Protein AF-A0A1Y0IF79-F1 (afdb_monomer_lite)

Structure (mmCIF, N/CA/C/O backbone):
data_AF-A0A1Y0IF79-F1
#
_entry.id   AF-A0A1Y0IF79-F1
#
loop_
_atom_site.group_PDB
_atom_site.id
_atom_site.type_symbol
_atom_site.label_atom_id
_atom_site.label_alt_id
_atom_site.label_comp_id
_atom_site.label_asym_id
_atom_site.label_entity_id
_atom_site.label_seq_id
_atom_site.pdbx_PDB_ins_code
_atom_site.Cartn_x
_atom_site.Cartn_y
_atom_site.Cartn_z
_atom_site.occupancy
_atom_site.B_iso_or_equiv
_atom_site.auth_seq_id
_atom_site.auth_comp_id
_atom_site.auth_asym_id
_atom_site.auth_atom_id
_atom_site.pdbx_PDB_model_num
ATOM 1 N N . MET A 1 1 ? 5.349 18.483 2.480 1.00 77.25 1 MET A N 1
ATOM 2 C CA . MET A 1 1 ? 5.487 17.020 2.467 1.00 77.25 1 MET A CA 1
ATOM 3 C C . MET A 1 1 ? 5.132 16.545 3.854 1.00 77.25 1 MET A C 1
ATOM 5 O O . MET A 1 1 ? 5.627 17.143 4.810 1.00 77.25 1 MET A O 1
ATOM 9 N N . ALA A 1 2 ? 4.227 15.577 3.939 1.00 91.19 2 ALA A N 1
ATOM 10 C CA . ALA A 1 2 ? 3.805 15.018 5.210 1.00 91.19 2 ALA A CA 1
ATOM 11 C C . ALA A 1 2 ? 4.961 14.289 5.913 1.00 91.19 2 ALA A C 1
ATOM 13 O O . ALA A 1 2 ? 5.932 13.870 5.282 1.00 91.19 2 ALA A O 1
ATOM 14 N N . THR A 1 3 ? 4.870 14.157 7.230 1.00 93.81 3 THR A N 1
ATOM 15 C CA . THR A 1 3 ? 5.806 13.374 8.030 1.00 93.81 3 THR A CA 1
ATOM 16 C C . THR A 1 3 ? 5.594 11.883 7.794 1.00 93.81 3 THR A C 1
ATOM 18 O O . THR A 1 3 ? 4.468 11.436 7.570 1.00 93.81 3 THR A O 1
ATOM 21 N N . GLN A 1 4 ? 6.665 11.090 7.923 1.00 91.69 4 GLN A N 1
ATOM 22 C CA . GLN A 1 4 ? 6.563 9.632 7.801 1.00 91.69 4 GLN A CA 1
ATOM 23 C C . GLN A 1 4 ? 5.544 9.049 8.788 1.00 91.69 4 GLN A C 1
ATOM 25 O O . GLN A 1 4 ? 4.746 8.203 8.414 1.00 91.69 4 GLN A O 1
ATOM 30 N N . SER A 1 5 ? 5.490 9.568 10.019 1.00 94.12 5 SER A N 1
ATOM 31 C CA . SER A 1 5 ? 4.507 9.133 11.017 1.00 94.12 5 SER A CA 1
ATOM 32 C C . SER A 1 5 ? 3.058 9.319 10.555 1.00 94.12 5 SER A C 1
ATOM 34 O O . SER A 1 5 ? 2.205 8.487 10.859 1.00 94.12 5 SER A O 1
ATOM 36 N N . SER A 1 6 ? 2.762 10.404 9.835 1.00 96.75 6 SER A N 1
ATOM 37 C CA . SER A 1 6 ? 1.419 10.661 9.309 1.00 96.75 6 SER A CA 1
ATOM 38 C C . SER A 1 6 ? 1.116 9.850 8.051 1.00 96.75 6 SER A C 1
ATOM 40 O O . SER A 1 6 ? -0.033 9.455 7.859 1.00 96.75 6 SER A O 1
ATOM 42 N N . ILE A 1 7 ? 2.129 9.539 7.235 1.00 96.19 7 ILE A N 1
ATOM 43 C CA . ILE A 1 7 ? 2.017 8.587 6.118 1.00 96.19 7 ILE A CA 1
ATOM 44 C C . ILE A 1 7 ? 1.693 7.187 6.658 1.00 96.19 7 ILE A C 1
ATOM 46 O O . ILE A 1 7 ? 0.713 6.577 6.233 1.00 96.19 7 ILE A O 1
ATOM 50 N N . ASP A 1 8 ? 2.434 6.728 7.669 1.00 95.38 8 ASP A N 1
ATOM 51 C CA . ASP A 1 8 ? 2.216 5.434 8.322 1.00 95.38 8 ASP A CA 1
ATOM 52 C C . ASP A 1 8 ? 0.820 5.360 8.961 1.00 95.38 8 ASP A C 1
ATOM 54 O O . ASP A 1 8 ? 0.116 4.356 8.824 1.00 95.38 8 ASP A O 1
ATOM 58 N N . LEU A 1 9 ? 0.383 6.439 9.625 1.00 96.94 9 LEU A N 1
ATOM 59 C CA . LEU A 1 9 ? -0.966 6.531 10.185 1.00 96.94 9 LEU A CA 1
ATOM 60 C C . LEU A 1 9 ? -2.037 6.474 9.091 1.00 96.94 9 LEU A C 1
ATOM 62 O O . LEU A 1 9 ? -3.047 5.798 9.263 1.00 96.94 9 LEU A O 1
ATOM 66 N N . SER A 1 10 ? -1.822 7.160 7.970 1.00 97.44 10 SER A N 1
ATOM 67 C CA . SER A 1 10 ? -2.730 7.136 6.825 1.00 97.44 10 SER A CA 1
ATOM 68 C C . SER A 1 10 ? -2.899 5.720 6.283 1.00 97.44 10 SER A C 1
ATOM 70 O O . SER A 1 10 ? -4.027 5.223 6.218 1.00 97.44 10 SER A O 1
ATOM 72 N N . GLN A 1 11 ? -1.797 5.010 6.020 1.00 98.19 11 GLN A N 1
ATOM 73 C CA . GLN A 1 11 ? -1.865 3.627 5.552 1.00 98.19 11 GLN A CA 1
ATOM 74 C C . GLN A 1 11 ? -2.549 2.718 6.576 1.00 98.19 11 GLN A C 1
ATOM 76 O O . GLN A 1 11 ? -3.433 1.938 6.212 1.00 98.19 11 GLN A O 1
ATOM 81 N N . LEU A 1 12 ? -2.191 2.843 7.860 1.00 97.38 12 LEU A N 1
ATOM 82 C CA . LEU A 1 12 ? -2.836 2.089 8.930 1.00 97.38 12 LEU A CA 1
ATOM 83 C C . LEU A 1 12 ? -4.351 2.307 8.910 1.00 97.38 12 LEU A C 1
ATOM 85 O O . LEU A 1 12 ? -5.092 1.341 9.039 1.00 97.38 12 LEU A O 1
ATOM 89 N N . MET A 1 13 ? -4.825 3.538 8.722 1.00 96.00 13 MET A N 1
ATOM 90 C CA . MET A 1 13 ? -6.257 3.831 8.689 1.00 96.00 13 MET A CA 1
ATOM 91 C C . MET A 1 13 ? -6.955 3.252 7.455 1.00 96.00 13 MET A C 1
ATOM 93 O O . MET A 1 13 ? -8.060 2.726 7.588 1.00 96.00 13 MET A O 1
ATOM 97 N N . TYR A 1 14 ? -6.325 3.261 6.278 1.00 96.38 14 TYR A N 1
ATOM 98 C CA . TYR A 1 14 ? -6.865 2.569 5.101 1.00 96.38 14 TYR A CA 1
ATOM 99 C C . TYR A 1 14 ? -7.000 1.060 5.342 1.00 96.38 14 TYR A C 1
ATOM 101 O O . TYR A 1 14 ? -8.070 0.494 5.105 1.00 96.38 14 TYR A O 1
ATOM 109 N N . VAL A 1 15 ? -5.979 0.424 5.920 1.00 96.69 15 VAL A N 1
ATOM 110 C CA . VAL A 1 15 ? -6.016 -1.003 6.275 1.00 96.69 15 VAL A CA 1
ATOM 111 C C . VAL A 1 15 ? -7.059 -1.276 7.361 1.00 96.69 15 VAL A C 1
ATOM 113 O O . VAL A 1 15 ? -7.894 -2.162 7.206 1.00 96.69 15 VAL A O 1
ATOM 116 N N . ALA A 1 16 ? -7.063 -0.499 8.442 1.00 92.31 16 ALA A N 1
ATOM 117 C CA . ALA A 1 16 ? -7.897 -0.715 9.623 1.00 92.31 16 ALA A CA 1
ATOM 118 C C . ALA A 1 16 ? -9.378 -0.406 9.398 1.00 92.31 16 ALA A C 1
ATOM 120 O O . ALA A 1 16 ? -10.234 -1.027 10.023 1.00 92.31 16 ALA A O 1
ATOM 121 N N . TYR A 1 17 ? -9.681 0.557 8.525 1.00 89.12 17 TYR A N 1
ATOM 122 C CA . TYR A 1 17 ? -11.035 1.071 8.337 1.00 89.12 17 TYR A CA 1
ATOM 123 C C . TYR A 1 17 ? -11.652 0.692 6.989 1.00 89.12 17 TYR A C 1
ATOM 125 O O . TYR A 1 17 ? -12.820 0.323 6.946 1.00 89.12 17 TYR A O 1
ATOM 133 N N . TYR A 1 18 ? -10.869 0.689 5.906 1.00 91.44 18 TYR A N 1
ATOM 134 C CA . TYR A 1 18 ? -11.353 0.354 4.558 1.00 91.44 18 TYR A CA 1
ATOM 135 C C . TYR A 1 18 ? -10.917 -1.023 4.047 1.00 91.44 18 TYR A C 1
ATOM 137 O O . TYR A 1 18 ? -11.444 -1.485 3.035 1.00 91.44 18 TYR A O 1
ATOM 145 N N . GLY A 1 19 ? -9.975 -1.684 4.713 1.00 93.25 19 GLY A N 1
ATOM 146 C CA . GLY A 1 19 ? -9.587 -3.074 4.460 1.00 93.25 19 GLY A CA 1
ATOM 147 C C . GLY A 1 19 ? -8.745 -3.216 3.209 1.00 93.25 19 GLY A C 1
ATOM 148 O O . GLY A 1 19 ? -8.652 -4.300 2.647 1.00 93.25 19 GLY A O 1
ATOM 149 N N . ARG A 1 20 ? -8.178 -2.103 2.749 1.00 95.94 20 ARG A N 1
ATOM 150 C CA . ARG A 1 20 ? -7.469 -1.984 1.484 1.00 95.94 20 ARG A CA 1
ATOM 151 C C . ARG A 1 20 ? -6.276 -1.048 1.639 1.00 95.94 20 ARG A C 1
ATOM 153 O O . ARG A 1 20 ? -6.275 -0.235 2.562 1.00 95.94 20 ARG A O 1
ATOM 160 N N . PRO A 1 21 ? -5.299 -1.108 0.731 1.00 98.12 21 PRO A N 1
ATOM 161 C CA . PRO A 1 21 ? -4.295 -0.066 0.588 1.00 98.12 21 PRO A CA 1
ATOM 162 C C . PRO A 1 21 ? -4.937 1.263 0.180 1.00 98.12 21 PRO A C 1
ATOM 164 O O . PRO A 1 21 ? -5.919 1.270 -0.574 1.00 98.12 21 PRO A O 1
ATOM 167 N N . GLY A 1 22 ? -4.388 2.376 0.667 1.00 96.69 22 GLY A N 1
ATOM 168 C CA . GLY A 1 22 ? -4.725 3.697 0.137 1.00 96.69 22 GLY A CA 1
ATOM 169 C C . GLY A 1 22 ? -4.052 3.923 -1.213 1.00 96.69 22 GLY A C 1
ATOM 170 O O . GLY A 1 22 ? -3.006 3.349 -1.489 1.00 96.69 22 GLY A O 1
ATOM 171 N N . ASP A 1 23 ? -4.647 4.742 -2.071 1.00 95.81 23 ASP A N 1
ATOM 172 C CA . ASP A 1 23 ? -3.947 5.223 -3.261 1.00 95.81 23 ASP A CA 1
ATOM 173 C C . ASP A 1 23 ? -2.883 6.272 -2.868 1.00 95.81 23 ASP A C 1
ATOM 175 O O . ASP A 1 23 ? -3.034 6.931 -1.831 1.00 95.81 23 ASP A O 1
ATOM 179 N N . PRO A 1 24 ? -1.819 6.472 -3.669 1.00 94.81 24 PRO A N 1
ATOM 180 C CA . PRO A 1 24 ? -0.729 7.390 -3.319 1.00 94.81 24 PRO A CA 1
ATOM 181 C C . PRO A 1 24 ? -1.196 8.821 -3.016 1.00 94.81 24 PRO A C 1
ATOM 183 O O . PRO A 1 24 ? -0.719 9.464 -2.076 1.00 94.81 24 PRO A O 1
ATOM 186 N N . ALA A 1 25 ? -2.173 9.324 -3.777 1.00 93.38 25 ALA A N 1
ATOM 187 C CA . ALA A 1 25 ? -2.694 10.674 -3.595 1.00 93.38 25 ALA A CA 1
ATOM 188 C C . ALA A 1 25 ? -3.514 10.791 -2.299 1.00 93.38 25 ALA A C 1
ATOM 190 O O . ALA A 1 25 ? -3.357 11.756 -1.548 1.00 93.38 25 ALA A O 1
ATOM 191 N N . GLY A 1 26 ? -4.353 9.796 -2.010 1.00 95.12 26 GLY A N 1
ATOM 192 C CA . GLY A 1 26 ? -5.146 9.689 -0.793 1.00 95.12 26 GLY A CA 1
ATOM 193 C C . GLY A 1 26 ? -4.286 9.552 0.460 1.00 95.12 26 GLY A C 1
ATOM 194 O O . GLY A 1 26 ? -4.532 10.250 1.447 1.00 95.12 26 GLY A O 1
ATOM 195 N N . ILE A 1 27 ? -3.237 8.722 0.411 1.00 97.44 27 ILE A N 1
ATOM 196 C CA . ILE A 1 27 ? -2.281 8.566 1.513 1.00 97.44 27 ILE A CA 1
ATOM 197 C C . ILE A 1 27 ? -1.641 9.906 1.860 1.00 97.44 27 ILE A C 1
ATOM 199 O O . ILE A 1 27 ? -1.722 10.329 3.016 1.00 97.44 27 ILE A O 1
ATOM 203 N N . ASN A 1 28 ? -1.091 10.597 0.858 1.00 95.94 28 ASN A N 1
ATOM 204 C CA . ASN A 1 28 ? -0.466 11.905 1.032 1.00 95.94 28 ASN A CA 1
ATOM 205 C C . ASN A 1 28 ? -1.457 12.961 1.533 1.00 95.94 28 ASN A C 1
ATOM 207 O O . ASN A 1 28 ? -1.150 13.687 2.478 1.00 95.94 28 ASN A O 1
ATOM 211 N N . PHE A 1 29 ? -2.662 13.019 0.960 1.00 95.56 29 PHE A N 1
ATOM 212 C CA . PHE A 1 29 ? -3.695 13.966 1.379 1.00 95.56 29 PHE A CA 1
ATOM 213 C C . PHE A 1 29 ? -4.014 13.829 2.871 1.00 95.56 29 PHE A C 1
ATOM 215 O O . PHE A 1 29 ? -3.977 14.815 3.609 1.00 95.56 29 PHE A O 1
ATOM 222 N N . TRP A 1 30 ? -4.308 12.612 3.333 1.00 96.25 30 TRP A N 1
ATOM 223 C CA . TRP A 1 30 ? -4.660 12.373 4.732 1.00 96.25 30 TRP A CA 1
ATOM 224 C C . TRP A 1 30 ? -3.474 12.541 5.672 1.00 96.25 30 TRP A C 1
ATOM 226 O O . TRP A 1 30 ? -3.653 13.085 6.760 1.00 96.25 30 TRP A O 1
ATOM 236 N N . ALA A 1 31 ? -2.268 12.168 5.244 1.00 97.38 31 ALA A N 1
ATOM 237 C CA . ALA A 1 31 ? -1.059 12.416 6.015 1.00 97.38 31 ALA A CA 1
ATOM 238 C C . ALA A 1 31 ? -0.851 13.923 6.264 1.00 97.38 31 ALA A C 1
ATOM 240 O O . ALA A 1 31 ? -0.585 14.335 7.393 1.00 97.38 31 ALA A O 1
ATOM 241 N N . GLU A 1 32 ? -1.074 14.769 5.253 1.00 97.12 32 GLU A N 1
ATOM 242 C CA . GLU A 1 32 ? -1.037 16.227 5.418 1.00 97.12 32 GLU A CA 1
ATOM 243 C C . GLU A 1 32 ? -2.149 16.743 6.345 1.00 97.12 32 GLU A C 1
ATOM 245 O O . GLU A 1 32 ? -1.905 17.647 7.148 1.00 97.12 32 GLU A O 1
ATOM 250 N N . GLN A 1 33 ? -3.356 16.163 6.288 1.00 96.06 33 GLN A N 1
ATOM 251 C CA . GLN A 1 33 ? -4.432 16.516 7.225 1.00 96.06 33 GLN A CA 1
ATOM 252 C C . GLN A 1 33 ? -4.086 16.137 8.671 1.00 96.06 33 GLN A C 1
ATOM 254 O O . GLN A 1 33 ? -4.403 16.893 9.589 1.00 96.06 33 GLN A O 1
ATOM 259 N N . PHE A 1 34 ? -3.444 14.988 8.891 1.00 95.75 34 PHE A N 1
ATOM 260 C CA . PHE A 1 34 ? -3.045 14.544 10.226 1.00 95.75 34 PHE A CA 1
ATOM 261 C C . PHE A 1 34 ? -1.928 15.409 10.807 1.00 95.75 34 PHE A C 1
ATOM 263 O O . PHE A 1 34 ? -2.032 15.809 11.964 1.00 95.75 34 PHE A O 1
ATOM 270 N N . ASP A 1 35 ? -0.930 15.783 10.004 1.00 95.50 35 ASP A N 1
ATOM 271 C CA . ASP A 1 35 ? 0.131 16.706 10.427 1.00 95.50 35 ASP A CA 1
ATOM 272 C C . ASP A 1 35 ? -0.400 18.100 10.774 1.00 95.50 35 ASP A C 1
ATOM 274 O O . ASP A 1 35 ? 0.088 18.747 11.702 1.00 95.50 35 ASP A O 1
ATOM 278 N N . ALA A 1 36 ? -1.382 18.586 10.012 1.00 93.94 36 ALA A N 1
ATOM 279 C CA . ALA A 1 36 ? -1.955 19.913 10.204 1.00 93.94 36 ALA A CA 1
ATOM 280 C C . ALA A 1 36 ? -2.987 19.976 11.342 1.00 93.94 36 ALA A C 1
ATOM 282 O O . ALA A 1 36 ? -3.402 21.074 11.723 1.00 93.94 36 ALA A O 1
ATOM 283 N N . SER A 1 37 ? -3.438 18.832 11.867 1.00 92.00 37 SER A N 1
ATOM 284 C CA . SER A 1 37 ? -4.531 18.799 12.832 1.00 92.00 37 SER A CA 1
ATOM 285 C C . SER A 1 37 ? -4.071 19.093 14.259 1.00 92.00 37 SER A C 1
ATOM 287 O O . SER A 1 37 ? -3.176 18.448 14.799 1.00 92.00 37 SER A O 1
ATOM 289 N N . GLU A 1 38 ? -4.769 20.013 14.926 1.00 91.75 38 GLU A N 1
ATOM 290 C CA . GLU A 1 38 ? -4.665 20.205 16.379 1.00 91.75 38 GLU A CA 1
ATOM 291 C C . GLU A 1 38 ? -5.538 19.201 17.164 1.00 91.75 38 GLU A C 1
ATOM 293 O O . GLU A 1 38 ? -5.359 19.030 18.370 1.00 91.75 38 GLU A O 1
ATOM 298 N N . ASP A 1 39 ? -6.469 18.523 16.481 1.00 91.62 39 ASP A N 1
ATOM 299 C CA . ASP A 1 39 ? -7.360 17.494 17.025 1.00 91.62 39 ASP A CA 1
ATOM 300 C C . ASP A 1 39 ? -7.381 16.271 16.097 1.00 91.62 39 ASP A C 1
ATOM 302 O O . ASP A 1 39 ? -8.144 16.180 15.126 1.00 91.62 39 ASP A O 1
ATOM 306 N N . LEU A 1 40 ? -6.518 15.300 16.396 1.00 89.44 40 LEU A N 1
ATOM 307 C CA . LEU A 1 40 ? -6.421 14.074 15.608 1.00 89.44 40 LEU A CA 1
ATOM 308 C C . LEU A 1 40 ? -7.748 13.296 15.573 1.00 89.44 40 LEU A C 1
ATOM 310 O O . LEU A 1 40 ? -8.057 12.666 14.566 1.00 89.44 40 LEU A O 1
ATOM 314 N N . THR A 1 41 ? -8.572 13.373 16.621 1.00 87.62 41 THR A N 1
ATOM 315 C CA . THR A 1 41 ? -9.866 12.670 16.662 1.00 87.62 41 THR A CA 1
ATOM 316 C C . THR A 1 41 ? -10.819 13.230 15.614 1.00 87.62 41 THR A C 1
ATOM 318 O O . THR A 1 41 ? -11.493 12.467 14.919 1.00 87.62 41 THR A O 1
ATOM 321 N N . ALA A 1 42 ? -10.851 14.555 15.454 1.00 89.00 42 ALA A N 1
ATOM 322 C CA . ALA A 1 42 ? -11.643 15.205 14.417 1.00 89.00 42 ALA A CA 1
ATOM 323 C C . ALA A 1 42 ? -11.152 14.833 13.007 1.00 89.00 42 ALA A C 1
ATOM 325 O O . ALA A 1 42 ? -11.972 14.541 12.136 1.00 89.00 42 ALA A O 1
ATOM 326 N N . ALA A 1 43 ? -9.833 14.771 12.796 1.00 92.25 43 ALA A N 1
ATOM 327 C CA . ALA A 1 43 ? -9.259 14.365 11.512 1.00 92.25 43 ALA A CA 1
ATOM 328 C C . ALA A 1 43 ? -9.562 12.891 11.175 1.00 92.25 43 ALA A C 1
ATOM 330 O O . ALA A 1 43 ? -9.980 12.589 10.059 1.00 92.25 43 ALA A O 1
ATOM 331 N N . LEU A 1 44 ? -9.456 11.980 12.148 1.00 91.50 44 LEU A N 1
ATOM 332 C CA . LEU A 1 44 ? -9.847 10.571 11.994 1.00 91.50 44 LEU A CA 1
ATOM 333 C C . LEU A 1 44 ? -11.353 10.413 11.743 1.00 91.50 44 LEU A C 1
ATOM 335 O O . LEU A 1 44 ? -11.773 9.564 10.962 1.00 91.50 44 LEU A O 1
ATOM 339 N N . SER A 1 45 ? -12.181 11.243 12.381 1.00 89.12 45 SER A N 1
ATOM 340 C CA . SER A 1 45 ? -13.622 11.281 12.119 1.00 89.12 45 SER A CA 1
ATOM 341 C C . SER A 1 45 ? -13.918 11.689 10.673 1.00 89.12 45 SER A C 1
ATOM 343 O O . SER A 1 45 ? -14.733 11.053 10.004 1.00 89.12 45 SER A O 1
ATOM 345 N N . ALA A 1 46 ? -13.214 12.705 10.162 1.00 90.19 46 ALA A N 1
ATOM 346 C CA . ALA A 1 46 ? -13.321 13.120 8.767 1.00 90.19 46 ALA A CA 1
ATOM 347 C C . ALA A 1 46 ? -12.874 12.004 7.808 1.00 90.19 46 ALA A C 1
ATOM 349 O O . ALA A 1 46 ? -13.572 11.749 6.830 1.00 90.19 46 ALA A O 1
ATOM 350 N N . PHE A 1 47 ? -11.786 11.295 8.130 1.00 90.56 47 PHE A N 1
ATOM 351 C CA . PHE A 1 47 ? -11.322 10.128 7.371 1.00 90.56 47 PHE A CA 1
ATOM 352 C C . PHE A 1 47 ? -12.397 9.043 7.267 1.00 90.56 47 PHE A C 1
ATOM 354 O O . PHE A 1 47 ? -12.639 8.512 6.184 1.00 90.56 47 PHE A O 1
ATOM 361 N N . GLY A 1 48 ? -13.056 8.721 8.384 1.00 85.81 48 GLY A N 1
ATOM 362 C CA . GLY A 1 48 ? -14.073 7.669 8.428 1.00 85.81 48 GLY A CA 1
ATOM 363 C C . GLY A 1 48 ? -15.430 8.065 7.838 1.00 85.81 48 GLY A C 1
ATOM 364 O O . GLY A 1 48 ? -16.245 7.204 7.518 1.00 85.81 48 GLY A O 1
ATOM 365 N N . THR A 1 49 ? -15.692 9.360 7.658 1.00 81.12 49 THR A N 1
ATOM 366 C CA . THR A 1 49 ? -16.973 9.860 7.138 1.00 81.12 49 THR A CA 1
ATOM 367 C C . THR A 1 49 ? -16.926 9.971 5.614 1.00 81.12 49 THR A C 1
ATOM 369 O O . THR A 1 49 ? -16.923 11.066 5.052 1.00 81.12 49 THR A O 1
ATOM 372 N N . SER A 1 50 ? -16.891 8.827 4.928 1.00 74.50 50 SER A N 1
ATOM 373 C CA . SER A 1 50 ? -16.923 8.764 3.463 1.00 74.50 50 SER A CA 1
ATOM 374 C C . SER A 1 50 ? -18.209 8.125 2.929 1.00 74.50 50 SER A C 1
ATOM 376 O O . SER A 1 50 ? -18.913 7.382 3.622 1.00 74.50 50 SER A O 1
ATOM 378 N N . GLN A 1 51 ? -18.516 8.410 1.659 1.00 73.81 51 GLN A N 1
ATOM 379 C CA . GLN A 1 51 ? -19.586 7.713 0.939 1.00 73.81 51 GLN A CA 1
ATOM 380 C C . GLN A 1 51 ? -19.298 6.203 0.882 1.00 73.81 51 GLN A C 1
ATOM 382 O O . GLN A 1 51 ? -20.193 5.409 1.150 1.00 73.81 51 GLN A O 1
ATOM 387 N N . GLU A 1 52 ? -18.032 5.820 0.665 1.00 70.00 52 GLU A N 1
ATOM 388 C CA . GLU A 1 52 ? -17.567 4.426 0.694 1.00 70.00 52 GLU A CA 1
ATOM 389 C C . GLU A 1 52 ? -17.909 3.742 2.025 1.00 70.00 52 GLU A C 1
ATOM 391 O O . GLU A 1 52 ? -18.400 2.613 2.032 1.00 70.00 52 GLU A O 1
ATOM 396 N N . PHE A 1 53 ? -17.707 4.421 3.158 1.00 75.81 53 PHE A N 1
ATOM 397 C CA . PHE A 1 53 ? -18.071 3.867 4.459 1.00 75.81 53 PHE A CA 1
ATOM 398 C C . PHE A 1 53 ? -19.586 3.659 4.588 1.00 75.81 53 PHE A C 1
ATOM 400 O O . PHE A 1 53 ? -20.042 2.609 5.037 1.00 75.81 53 PHE A O 1
ATOM 407 N N . THR A 1 54 ? -20.378 4.643 4.161 1.00 76.44 54 THR A N 1
ATOM 408 C CA . THR A 1 54 ? -21.844 4.564 4.235 1.00 76.44 54 THR A CA 1
ATOM 409 C C . THR A 1 54 ? -22.387 3.413 3.389 1.00 76.44 54 THR A C 1
ATOM 411 O O . THR A 1 54 ? -23.247 2.668 3.858 1.00 76.44 54 THR A O 1
ATOM 414 N N . ASP A 1 55 ? -21.855 3.234 2.181 1.00 73.94 55 ASP A N 1
ATOM 415 C CA . ASP A 1 55 ? -22.306 2.207 1.241 1.00 73.94 55 ASP A CA 1
ATOM 416 C C . ASP A 1 55 ? -21.950 0.788 1.714 1.00 73.94 55 ASP A C 1
ATOM 418 O O . ASP A 1 55 ? -22.738 -0.137 1.524 1.00 73.94 55 ASP A O 1
ATOM 422 N N . ASN A 1 56 ? -20.796 0.616 2.369 1.00 69.38 56 ASN A N 1
ATOM 423 C CA . ASN A 1 56 ? -20.323 -0.696 2.824 1.00 69.38 56 ASN A CA 1
ATOM 424 C C . ASN A 1 56 ? -20.790 -1.065 4.241 1.00 69.38 56 ASN A C 1
ATOM 426 O O . ASN A 1 56 ? -20.978 -2.243 4.540 1.00 69.38 56 ASN A O 1
ATOM 430 N N . PHE A 1 57 ? -20.981 -0.079 5.122 1.00 74.44 57 PHE A N 1
ATOM 431 C CA . PHE A 1 57 ? -21.131 -0.321 6.560 1.00 74.44 57 PHE A CA 1
ATOM 432 C C . PHE A 1 57 ? -22.345 0.375 7.194 1.00 74.44 57 PHE A C 1
ATOM 434 O O . PHE A 1 57 ? -22.700 0.067 8.331 1.00 74.44 57 PHE A O 1
ATOM 441 N N . GLY A 1 58 ? -23.036 1.271 6.480 1.00 75.75 58 GLY A N 1
ATOM 442 C CA . GLY A 1 58 ? -24.108 2.106 7.040 1.00 75.75 58 GLY A CA 1
ATOM 443 C C . GLY A 1 58 ? -25.350 1.355 7.540 1.00 75.75 58 GLY A C 1
ATOM 444 O O . GLY A 1 58 ? -26.151 1.929 8.276 1.00 75.75 58 GLY A O 1
ATOM 445 N N . THR A 1 59 ? -25.529 0.083 7.165 1.00 82.81 59 THR A N 1
ATOM 446 C CA . THR A 1 59 ? -26.649 -0.762 7.622 1.00 82.81 59 THR A CA 1
ATOM 447 C C . THR A 1 59 ? -26.295 -1.700 8.775 1.00 82.81 59 THR A C 1
ATOM 449 O O . THR A 1 59 ? -27.185 -2.386 9.277 1.00 82.81 59 THR A O 1
ATOM 452 N N . LEU A 1 60 ? -25.020 -1.778 9.164 1.00 87.25 60 LEU A N 1
ATOM 453 C CA . LEU A 1 60 ? -24.549 -2.691 10.202 1.00 87.25 60 LEU A CA 1
ATOM 454 C C . LEU A 1 60 ? -24.855 -2.153 11.603 1.00 87.25 60 LEU A C 1
ATOM 456 O O . LEU A 1 60 ? -24.865 -0.947 11.855 1.00 87.25 60 LEU A O 1
ATOM 460 N N . THR A 1 61 ? -25.089 -3.065 12.539 1.00 94.00 61 THR A N 1
ATOM 461 C CA . THR A 1 61 ? -25.200 -2.741 13.964 1.00 94.00 61 THR A CA 1
ATOM 462 C C . THR A 1 61 ? -23.845 -2.328 14.538 1.00 94.00 61 THR A C 1
ATOM 464 O O . THR A 1 61 ? -22.798 -2.720 14.028 1.00 94.00 61 THR A O 1
ATOM 467 N N . ALA A 1 62 ? -23.839 -1.603 15.662 1.00 94.19 62 ALA A N 1
ATOM 468 C CA . ALA A 1 62 ? -22.602 -1.252 16.366 1.00 94.19 62 ALA A CA 1
ATOM 469 C C . ALA A 1 62 ? -21.732 -2.486 16.677 1.00 94.19 62 ALA A C 1
ATOM 471 O O . ALA A 1 62 ? -20.512 -2.448 16.539 1.00 94.19 62 ALA A O 1
ATOM 472 N N . THR A 1 63 ? -22.362 -3.603 17.050 1.00 96.44 63 THR A N 1
ATOM 473 C CA . THR A 1 63 ? -21.679 -4.876 17.310 1.00 96.44 63 THR A CA 1
ATOM 474 C C . THR A 1 63 ? -21.006 -5.443 16.060 1.00 96.44 63 THR A C 1
ATOM 476 O O . THR A 1 63 ? -19.864 -5.892 16.144 1.00 96.44 63 THR A O 1
ATOM 479 N N . GLU A 1 64 ? -21.687 -5.418 14.914 1.00 95.44 64 GLU A N 1
ATOM 480 C CA . GLU A 1 64 ? -21.135 -5.880 13.634 1.00 95.44 64 GLU A CA 1
ATOM 481 C C . GLU A 1 64 ? -20.015 -4.962 13.145 1.00 95.44 64 GLU A C 1
ATOM 483 O O . GLU A 1 64 ? -18.979 -5.461 12.717 1.00 95.44 64 GLU A O 1
ATOM 488 N N . LEU A 1 65 ? -20.182 -3.641 13.280 1.00 93.38 65 LEU A N 1
ATOM 489 C CA . LEU A 1 65 ? -19.157 -2.652 12.943 1.00 93.38 65 LEU A CA 1
ATOM 490 C C . LEU A 1 65 ? -17.874 -2.888 13.738 1.00 93.38 65 LEU A C 1
ATOM 492 O O . LEU A 1 65 ? -16.805 -3.037 13.154 1.00 93.38 65 LEU A O 1
ATOM 496 N N . VAL A 1 66 ? -17.978 -2.969 15.068 1.00 96.19 66 VAL A N 1
ATOM 497 C CA . VAL A 1 66 ? -16.818 -3.197 15.938 1.00 96.19 66 VAL A CA 1
ATOM 498 C C . VAL A 1 66 ? -16.173 -4.546 15.639 1.00 96.19 66 VAL A C 1
ATOM 500 O O . VAL A 1 66 ? -14.953 -4.608 15.531 1.00 96.19 66 VAL A O 1
ATOM 503 N N . ASN A 1 67 ? -16.950 -5.621 15.467 1.00 96.81 67 ASN A N 1
ATOM 504 C CA . ASN A 1 67 ? -16.373 -6.923 15.126 1.00 96.81 67 ASN A CA 1
ATOM 505 C C . ASN A 1 67 ? -15.675 -6.906 13.758 1.00 96.81 67 ASN A C 1
ATOM 507 O O . ASN A 1 67 ? -14.615 -7.508 13.613 1.00 96.81 67 ASN A O 1
ATOM 511 N N . GLY A 1 68 ? -16.233 -6.180 12.787 1.00 93.88 68 GLY A N 1
ATOM 512 C CA . GLY A 1 68 ? -15.636 -5.982 11.469 1.00 93.88 68 GLY A CA 1
ATOM 513 C C . GLY A 1 68 ? -14.226 -5.399 11.547 1.00 93.88 68 GLY A C 1
ATOM 514 O O . GLY A 1 68 ? -13.340 -5.896 10.861 1.00 93.88 68 GLY A O 1
ATOM 515 N N . LEU A 1 69 ? -13.980 -4.440 12.450 1.00 95.31 69 LEU A N 1
ATOM 516 C CA . LEU A 1 69 ? -12.637 -3.882 12.661 1.00 95.31 69 LEU A CA 1
ATOM 517 C C . LEU A 1 69 ? -11.621 -4.957 13.075 1.00 95.31 69 LEU A C 1
ATOM 519 O O . LEU A 1 69 ? -10.508 -4.974 12.561 1.00 95.31 69 LEU A O 1
ATOM 523 N N . TYR A 1 70 ? -12.000 -5.875 13.970 1.00 97.50 70 TYR A N 1
ATOM 524 C CA . TYR A 1 70 ? -11.123 -6.973 14.398 1.00 97.50 70 TYR A CA 1
ATOM 525 C C . TYR A 1 70 ? -10.862 -7.970 13.271 1.00 97.50 70 TYR A C 1
ATOM 527 O O . TYR A 1 70 ? -9.723 -8.387 13.075 1.00 97.50 70 TYR A O 1
ATOM 535 N N . VAL A 1 71 ? -11.894 -8.317 12.498 1.00 95.38 71 VAL A N 1
ATOM 536 C CA . VAL A 1 71 ? -11.743 -9.209 11.342 1.00 95.38 71 VAL A CA 1
ATOM 537 C C . VAL A 1 71 ? -10.794 -8.590 10.322 1.00 95.38 71 VAL A C 1
ATOM 539 O O . VAL A 1 71 ? -9.906 -9.262 9.813 1.00 95.38 71 VAL A O 1
ATOM 542 N N . GLN A 1 72 ? -10.931 -7.297 10.065 1.00 93.69 72 GLN A N 1
ATOM 543 C CA . GLN A 1 72 ? -10.123 -6.601 9.078 1.00 93.69 72 GLN A CA 1
ATOM 544 C C . GLN A 1 72 ? -8.661 -6.437 9.514 1.00 93.69 72 GLN A C 1
ATOM 546 O O . GLN A 1 72 ? -7.746 -6.659 8.717 1.00 93.69 72 GLN A O 1
ATOM 551 N N . LEU A 1 73 ? -8.445 -6.088 10.785 1.00 95.94 73 LEU A N 1
ATOM 552 C CA . LEU A 1 73 ? -7.118 -5.891 11.367 1.00 95.94 73 LEU A CA 1
ATOM 553 C C . LEU A 1 73 ? -6.375 -7.212 11.604 1.00 95.94 73 LEU A C 1
ATOM 555 O O . LEU A 1 73 ? -5.176 -7.283 11.352 1.00 95.94 73 LEU A O 1
ATOM 559 N N . PHE A 1 74 ? -7.069 -8.244 12.092 1.00 96.88 74 PHE A N 1
ATOM 560 C CA . PHE A 1 74 ? -6.442 -9.425 12.701 1.00 96.88 74 PHE A CA 1
ATOM 561 C C . PHE A 1 74 ? -6.954 -10.770 12.162 1.00 96.88 74 PHE A C 1
ATOM 563 O O . PHE A 1 74 ? -6.548 -11.813 12.667 1.00 96.88 74 PHE A O 1
ATOM 570 N N . ASN A 1 75 ? -7.854 -10.779 11.172 1.00 96.44 75 ASN A N 1
ATOM 571 C CA . ASN A 1 75 ? -8.486 -11.985 10.608 1.00 96.44 75 ASN A CA 1
ATOM 572 C C . ASN A 1 75 ? -9.209 -12.865 11.639 1.00 96.44 75 ASN A C 1
ATOM 574 O O . ASN A 1 75 ? -9.319 -14.083 11.479 1.00 96.44 75 ASN A O 1
ATOM 578 N N . ARG A 1 76 ? -9.722 -12.262 12.712 1.00 97.12 76 ARG A N 1
ATOM 579 C CA . ARG A 1 76 ? -10.441 -12.981 13.765 1.00 97.12 76 ARG A CA 1
ATOM 580 C C . ARG A 1 76 ? -11.556 -12.142 14.361 1.00 97.12 76 ARG A C 1
ATOM 582 O O . ARG A 1 76 ? -11.512 -10.915 14.335 1.00 97.12 76 ARG A O 1
ATOM 589 N N . ASP A 1 77 ? -12.520 -12.826 14.961 1.00 97.50 77 ASP A N 1
ATOM 590 C CA . ASP A 1 77 ? -13.559 -12.1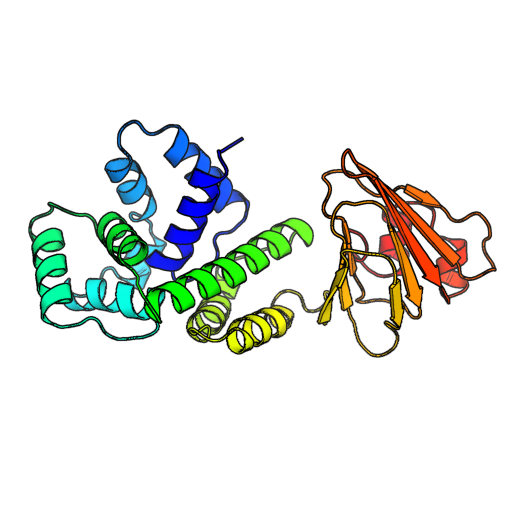64 15.736 1.00 97.50 77 ASP A CA 1
ATOM 591 C C . ASP A 1 77 ? -12.991 -11.507 16.998 1.00 97.50 77 ASP A C 1
ATOM 593 O O . ASP A 1 77 ? -12.029 -11.975 17.623 1.00 97.50 77 ASP A O 1
ATOM 597 N N . SER A 1 78 ? -13.658 -10.429 17.390 1.00 97.31 78 SER A N 1
ATOM 598 C CA . SER A 1 78 ? -13.430 -9.730 18.648 1.00 97.31 78 SER A CA 1
ATOM 599 C C . SER A 1 78 ? -13.823 -10.583 19.856 1.00 97.31 78 SER A C 1
ATOM 601 O O . SER A 1 78 ? -14.833 -11.297 19.853 1.00 97.31 78 SER A O 1
ATOM 603 N N . GLU A 1 79 ? -13.069 -10.473 20.949 1.00 97.00 79 GLU A N 1
ATOM 604 C CA . GLU A 1 79 ? -13.494 -11.045 22.222 1.00 97.00 79 GLU A CA 1
ATOM 605 C C . GLU A 1 79 ? -14.748 -10.316 22.725 1.00 97.00 79 GLU A C 1
ATOM 607 O O . GLU A 1 79 ? -14.774 -9.082 22.707 1.00 97.00 79 GLU A O 1
ATOM 612 N N . PRO A 1 80 ? -15.754 -11.025 23.278 1.00 97.38 80 PRO A N 1
ATOM 613 C CA . PRO A 1 80 ? -17.006 -10.399 23.700 1.00 97.38 80 PRO A CA 1
ATOM 614 C C . PRO A 1 80 ? -16.817 -9.194 24.628 1.00 97.38 80 PRO A C 1
ATOM 616 O O . PRO A 1 80 ? -17.424 -8.157 24.410 1.00 97.38 80 PRO A O 1
ATOM 619 N N . ALA A 1 81 ? -15.924 -9.290 25.618 1.00 96.62 81 ALA A N 1
ATOM 620 C CA . ALA A 1 81 ? -15.694 -8.198 26.563 1.00 96.62 81 ALA A CA 1
ATOM 621 C C . ALA A 1 81 ? -15.061 -6.954 25.911 1.00 96.62 81 ALA A C 1
ATOM 623 O O . ALA A 1 81 ? -15.438 -5.834 26.247 1.00 96.62 81 ALA A O 1
ATOM 624 N N . GLY A 1 82 ? -14.112 -7.145 24.987 1.00 95.44 82 GLY A N 1
ATOM 625 C CA . GLY A 1 82 ? -13.488 -6.042 24.252 1.00 95.44 82 GLY A CA 1
ATOM 626 C C . GLY A 1 82 ? -14.467 -5.401 23.273 1.00 95.44 82 GLY A C 1
ATOM 627 O O . GLY A 1 82 ? -14.595 -4.180 23.230 1.00 95.44 82 GLY A O 1
ATOM 628 N N . ARG A 1 83 ? -15.236 -6.228 22.559 1.00 97.44 83 ARG A N 1
ATOM 629 C CA . ARG A 1 83 ? -16.304 -5.774 21.668 1.00 97.44 83 ARG A CA 1
ATOM 630 C C . ARG A 1 83 ? -17.344 -4.945 22.406 1.00 97.44 83 ARG A C 1
ATOM 632 O O . ARG A 1 83 ? -17.656 -3.847 21.968 1.00 97.44 83 ARG A O 1
ATOM 639 N N . ASP A 1 84 ? -17.865 -5.452 23.520 1.00 97.81 84 ASP A N 1
ATOM 640 C CA . ASP A 1 84 ? -18.929 -4.788 24.274 1.00 97.81 84 ASP A CA 1
ATOM 641 C C . ASP A 1 84 ? -18.444 -3.447 24.861 1.00 97.81 84 ASP A C 1
ATOM 643 O O . ASP A 1 84 ? -19.207 -2.482 24.903 1.00 97.81 84 ASP A O 1
ATOM 647 N N . PHE A 1 85 ? -17.163 -3.352 25.244 1.00 98.06 85 PHE A N 1
ATOM 648 C CA . PHE A 1 85 ? -16.535 -2.086 25.635 1.00 98.06 85 PHE A CA 1
ATOM 649 C C . PHE A 1 85 ? -16.544 -1.068 24.484 1.00 98.06 85 PHE A C 1
ATOM 651 O O . PHE A 1 85 ? -17.066 0.035 24.643 1.00 98.06 85 PHE A O 1
ATOM 658 N N . TRP A 1 86 ? -16.031 -1.446 23.309 1.00 97.94 86 TRP A N 1
ATOM 659 C CA . TRP A 1 86 ? -15.978 -0.550 22.150 1.00 97.94 86 TRP A CA 1
ATOM 660 C C . TRP A 1 86 ? -17.359 -0.184 21.604 1.00 97.94 86 TRP A C 1
ATOM 662 O O . TRP A 1 86 ? -17.564 0.950 21.177 1.00 97.94 86 TRP A O 1
ATOM 672 N N . VAL A 1 87 ? -18.323 -1.107 21.662 1.00 98.00 87 VAL A N 1
ATOM 673 C CA . VAL A 1 87 ? -19.726 -0.829 21.325 1.00 98.00 87 VAL A CA 1
ATOM 674 C C . VAL A 1 87 ? -20.284 0.257 22.244 1.00 98.00 87 VAL A C 1
ATOM 676 O O . VAL A 1 87 ? -20.874 1.213 21.750 1.00 98.00 87 VAL A O 1
ATOM 679 N N . GLY A 1 88 ? -20.045 0.172 23.557 1.00 98.12 88 GLY A N 1
ATOM 680 C CA . GLY A 1 88 ? -20.469 1.210 24.500 1.00 98.12 88 GLY A CA 1
ATOM 681 C C . GLY A 1 88 ? -19.839 2.580 24.219 1.00 98.12 88 GLY A C 1
ATOM 682 O O . GLY A 1 88 ? -20.528 3.603 24.251 1.00 98.12 88 GLY A O 1
ATOM 683 N N . GLU A 1 89 ? -18.546 2.616 23.893 1.00 97.50 89 GLU A N 1
ATOM 684 C CA . GLU A 1 89 ? -17.840 3.849 23.513 1.00 97.50 89 GLU A CA 1
ATOM 685 C C . GLU A 1 89 ? -18.389 4.464 22.214 1.00 97.50 89 GLU A C 1
ATOM 687 O O . GLU A 1 89 ? -18.570 5.682 22.136 1.00 97.50 89 GLU A O 1
ATOM 692 N N . TYR A 1 90 ? -18.712 3.629 21.222 1.00 95.00 90 TYR A N 1
ATOM 693 C CA . TYR A 1 90 ? -19.299 4.060 19.953 1.00 95.00 90 TYR A CA 1
ATOM 694 C C . TYR A 1 90 ? -20.730 4.587 20.127 1.00 95.00 90 TYR A C 1
ATOM 696 O O . TYR A 1 90 ? -21.044 5.697 19.703 1.00 95.00 90 TYR A O 1
ATOM 704 N N . GLU A 1 91 ? -21.600 3.827 20.797 1.00 95.81 91 GLU A N 1
ATOM 705 C CA . GLU A 1 91 ? -23.011 4.191 20.989 1.00 95.81 91 GLU A CA 1
ATOM 706 C C . GLU A 1 91 ? -23.189 5.423 21.885 1.00 95.81 91 GLU A C 1
ATOM 708 O O . GLU A 1 91 ? -24.132 6.194 21.704 1.00 95.81 91 GLU A O 1
ATOM 713 N N . SER A 1 92 ? -22.277 5.639 22.839 1.00 96.19 92 SER A N 1
ATOM 714 C CA . SER A 1 92 ? -22.265 6.850 23.669 1.00 96.19 92 SER A CA 1
ATOM 715 C C . SER A 1 92 ? -21.705 8.084 22.953 1.00 96.19 92 SER A C 1
ATOM 717 O O . SER A 1 92 ? -21.824 9.192 23.480 1.00 96.19 92 SER A O 1
ATOM 719 N N . GLY A 1 93 ? -21.111 7.917 21.765 1.00 92.00 93 GLY A N 1
ATOM 720 C CA . GLY A 1 93 ? -20.461 8.986 21.006 1.00 92.00 93 GLY A CA 1
ATOM 721 C C . GLY A 1 93 ? -19.142 9.471 21.614 1.00 92.00 93 GLY A C 1
ATOM 722 O O . GLY A 1 93 ? -18.646 10.521 21.212 1.00 92.00 93 GLY A O 1
ATOM 723 N N . GLN A 1 94 ? -18.581 8.739 22.583 1.00 93.81 94 GLN A N 1
ATOM 724 C CA . GLN A 1 94 ? -17.272 9.046 23.170 1.00 93.81 94 GLN A CA 1
ATOM 725 C C . GLN A 1 94 ? -16.127 8.733 22.204 1.00 93.81 94 GLN A C 1
ATOM 727 O O . GLN A 1 94 ? -15.102 9.411 22.230 1.00 93.81 94 GLN A O 1
ATOM 732 N N . SER A 1 95 ? -16.316 7.737 21.337 1.00 93.19 95 SER A N 1
ATOM 733 C CA . SER A 1 95 ? -15.360 7.364 20.299 1.00 93.19 95 SER A CA 1
ATOM 734 C C . SER A 1 95 ? -16.042 7.251 18.938 1.00 93.19 95 SER A C 1
ATOM 736 O O . SER A 1 95 ? -17.185 6.809 18.827 1.00 93.19 95 SER A O 1
ATOM 738 N N . THR A 1 96 ? -15.324 7.619 17.879 1.00 92.12 96 THR A N 1
ATOM 739 C CA . THR A 1 96 ? -15.746 7.331 16.505 1.00 92.12 96 THR A CA 1
ATOM 740 C C . THR A 1 96 ? -15.266 5.941 16.111 1.00 92.12 96 THR A C 1
ATOM 742 O O . THR A 1 96 ? -14.336 5.397 16.703 1.00 92.12 96 THR A O 1
ATOM 745 N N . LEU A 1 97 ? -15.860 5.350 15.075 1.00 91.25 97 LEU A N 1
ATOM 746 C CA . LEU A 1 97 ? -15.409 4.037 14.617 1.00 91.25 97 LEU A CA 1
ATOM 747 C C . LEU A 1 97 ? -13.945 4.075 14.127 1.00 91.25 97 LEU A C 1
ATOM 749 O O . LEU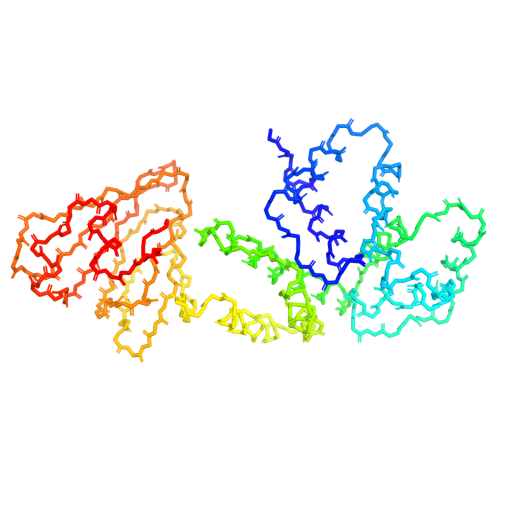 A 1 97 ? -13.195 3.132 14.358 1.00 91.25 97 LEU A O 1
ATOM 753 N N . ALA A 1 98 ? -13.513 5.194 13.535 1.00 92.50 98 ALA A N 1
ATOM 754 C CA . ALA A 1 98 ? -12.125 5.410 13.130 1.00 92.50 98 ALA A CA 1
ATOM 755 C C . ALA A 1 98 ? -11.168 5.505 14.334 1.00 92.50 98 ALA A C 1
ATOM 757 O O . ALA A 1 98 ? -10.108 4.880 14.329 1.00 92.50 98 ALA A O 1
ATOM 758 N N . SER A 1 99 ? -11.544 6.224 15.401 1.00 93.50 99 SER A N 1
ATOM 759 C CA . SER A 1 99 ? -10.716 6.267 16.613 1.00 93.50 99 SER A CA 1
ATOM 760 C C . SER A 1 99 ? -10.665 4.905 17.310 1.00 93.50 99 SER A C 1
ATOM 762 O O . SER A 1 99 ? -9.619 4.533 17.834 1.00 93.50 99 SER A O 1
ATOM 764 N N . ILE A 1 100 ? -11.755 4.130 17.286 1.00 95.62 100 ILE A N 1
ATOM 765 C CA . ILE A 1 100 ? -11.781 2.750 17.793 1.00 95.62 100 ILE A CA 1
ATOM 766 C C . ILE A 1 100 ? -10.815 1.866 16.996 1.00 95.62 100 ILE A C 1
ATOM 768 O O . ILE A 1 100 ? -9.993 1.185 17.603 1.00 95.62 100 ILE A O 1
ATOM 772 N N . ALA A 1 101 ? -10.857 1.918 15.660 1.00 95.31 101 ALA A N 1
ATOM 773 C CA . ALA A 1 101 ? -9.958 1.149 14.796 1.00 95.31 101 ALA A CA 1
ATOM 774 C C . ALA A 1 101 ? -8.479 1.436 15.106 1.00 95.31 101 ALA A C 1
ATOM 776 O O . ALA A 1 101 ? -7.693 0.504 15.286 1.00 95.31 101 ALA A O 1
ATOM 777 N N . LEU A 1 102 ? -8.120 2.715 15.270 1.00 95.31 102 LEU A N 1
ATOM 778 C CA . LEU A 1 102 ? -6.768 3.118 15.659 1.00 95.31 102 LEU A CA 1
ATOM 779 C C . LEU A 1 102 ? -6.366 2.561 17.032 1.00 95.31 102 LEU A C 1
ATOM 781 O O . LEU A 1 102 ? -5.271 2.021 17.181 1.00 95.31 102 LEU A O 1
ATOM 785 N N . ASN A 1 103 ? -7.242 2.669 18.035 1.00 96.25 103 ASN A N 1
ATOM 786 C CA . ASN A 1 103 ? -6.953 2.169 19.382 1.00 96.25 103 ASN A CA 1
ATOM 787 C C . ASN A 1 103 ? -6.789 0.642 19.408 1.00 96.25 103 ASN A C 1
ATOM 789 O O . ASN A 1 103 ? -5.899 0.137 20.092 1.00 96.25 103 ASN A O 1
ATOM 793 N N . ILE A 1 104 ? -7.616 -0.091 18.657 1.00 96.94 104 ILE A N 1
ATOM 794 C CA . ILE A 1 104 ? -7.494 -1.547 18.514 1.00 96.94 104 ILE A CA 1
ATOM 795 C C . ILE A 1 104 ? -6.143 -1.896 17.879 1.00 96.94 104 ILE A C 1
ATOM 797 O O . ILE A 1 104 ? -5.413 -2.717 18.431 1.00 96.94 104 ILE A O 1
ATOM 801 N N . ALA A 1 105 ? -5.774 -1.235 16.777 1.00 96.50 105 ALA A N 1
ATOM 802 C CA . ALA A 1 105 ? -4.503 -1.475 16.097 1.00 96.50 105 ALA A CA 1
ATOM 803 C C . ALA A 1 105 ? -3.285 -1.171 16.990 1.00 96.50 105 ALA A C 1
ATOM 805 O O . ALA A 1 105 ? -2.373 -1.985 17.094 1.00 96.50 105 ALA A O 1
ATOM 806 N N . GLN A 1 106 ? -3.280 -0.040 17.704 1.00 94.38 106 GLN A N 1
ATOM 807 C CA . GLN A 1 106 ? -2.190 0.329 18.625 1.00 94.38 106 GLN A CA 1
ATOM 808 C C . GLN A 1 106 ? -2.108 -0.583 19.862 1.00 94.38 106 GLN A C 1
ATOM 810 O O . GLN A 1 106 ? -1.046 -0.723 20.483 1.00 94.38 106 GLN A O 1
ATOM 815 N N . GLY A 1 107 ? -3.234 -1.195 20.233 1.00 96.06 107 GLY A N 1
ATOM 816 C CA . GLY A 1 107 ? -3.337 -2.174 21.308 1.00 96.06 107 GLY A CA 1
ATOM 817 C C . GLY A 1 107 ? -2.919 -3.593 20.917 1.00 96.06 107 GLY A C 1
ATOM 818 O O . GLY A 1 107 ? -2.838 -4.439 21.809 1.00 96.06 107 GLY A O 1
ATOM 819 N N . ALA A 1 108 ? -2.648 -3.858 19.633 1.00 96.94 108 ALA A N 1
ATOM 820 C CA . ALA A 1 108 ? -2.306 -5.182 19.123 1.00 96.94 108 ALA A CA 1
ATOM 821 C C . ALA A 1 108 ? -1.039 -5.747 19.786 1.00 96.94 108 ALA A C 1
ATOM 823 O O . ALA A 1 108 ? -0.070 -5.026 20.044 1.00 96.94 108 ALA A O 1
ATOM 824 N N . ARG A 1 109 ? -1.048 -7.050 20.082 1.00 96.75 109 ARG A N 1
ATOM 825 C CA . ARG A 1 109 ? 0.080 -7.781 20.684 1.00 96.75 109 ARG A CA 1
ATOM 826 C C . ARG A 1 109 ? 0.148 -9.198 20.131 1.00 96.75 109 ARG A C 1
ATOM 828 O O . ARG A 1 109 ? -0.879 -9.786 19.805 1.00 96.75 109 ARG A O 1
ATOM 835 N N . GLY A 1 110 ? 1.343 -9.787 20.128 1.00 97.69 110 GLY A N 1
ATOM 836 C CA . GLY A 1 110 ? 1.519 -11.189 19.738 1.00 97.69 110 GLY A CA 1
ATOM 837 C C . GLY A 1 110 ? 1.121 -11.410 18.280 1.00 97.69 110 GLY A C 1
ATOM 838 O O . GLY A 1 110 ? 1.584 -10.677 17.416 1.00 97.69 110 GLY A O 1
ATOM 839 N N . THR A 1 111 ? 0.254 -12.388 18.009 1.00 98.00 111 THR A N 1
ATOM 840 C CA . THR A 1 111 ? -0.192 -12.683 16.636 1.00 98.00 111 THR A CA 1
ATOM 841 C C . THR A 1 111 ? -0.924 -11.508 15.997 1.00 98.00 111 THR A C 1
ATOM 843 O O . THR A 1 111 ? -0.704 -11.249 14.825 1.00 98.00 111 THR A O 1
ATOM 846 N N . ASP A 1 112 ? -1.713 -10.742 16.757 1.00 98.12 112 ASP A N 1
ATOM 847 C CA . ASP A 1 112 ? -2.429 -9.577 16.217 1.00 98.12 112 ASP A CA 1
ATOM 848 C C . ASP A 1 112 ? -1.466 -8.496 15.722 1.00 98.12 112 ASP A C 1
ATOM 850 O O . ASP A 1 112 ? -1.699 -7.883 14.684 1.00 98.12 112 ASP A O 1
ATOM 854 N N . GLU A 1 113 ? -0.377 -8.277 16.467 1.00 98.06 113 GLU A N 1
ATOM 855 C CA . GLU A 1 113 ? 0.677 -7.324 16.112 1.00 98.06 113 GLU A CA 1
ATOM 856 C C . GLU A 1 113 ? 1.402 -7.777 14.844 1.00 98.06 113 GLU A C 1
ATOM 858 O O . GLU A 1 113 ? 1.543 -6.992 13.911 1.00 98.06 113 GLU A O 1
ATOM 863 N N . SER A 1 114 ? 1.772 -9.059 14.760 1.00 97.75 114 SER A N 1
ATOM 864 C CA . SER A 1 114 ? 2.363 -9.632 13.546 1.00 97.75 114 SER A CA 1
ATOM 865 C C . SER A 1 114 ? 1.431 -9.511 12.336 1.00 97.75 114 SER A C 1
ATOM 867 O O . SER A 1 114 ? 1.868 -9.048 11.286 1.00 97.75 114 SER A O 1
ATOM 869 N N . THR A 1 115 ? 0.146 -9.847 12.480 1.00 98.44 115 THR A N 1
ATOM 870 C CA . THR A 1 115 ? -0.834 -9.778 11.387 1.00 98.44 115 THR A CA 1
ATOM 871 C C . THR A 1 115 ? -1.024 -8.354 10.871 1.00 98.44 115 THR A C 1
ATOM 873 O O . THR A 1 115 ? -0.974 -8.133 9.661 1.00 98.44 115 THR A O 1
ATOM 876 N N . ILE A 1 116 ? -1.210 -7.361 11.752 1.00 97.94 116 ILE A N 1
ATOM 877 C CA . ILE A 1 116 ? -1.398 -5.978 11.291 1.00 97.94 116 ILE A CA 1
ATOM 878 C C . ILE A 1 116 ? -0.116 -5.396 10.692 1.00 97.94 116 ILE A C 1
ATOM 880 O O . ILE A 1 116 ? -0.190 -4.698 9.683 1.00 97.94 116 ILE A O 1
ATOM 884 N N . THR A 1 117 ? 1.061 -5.714 11.243 1.00 96.81 117 THR A N 1
ATOM 885 C CA . THR A 1 117 ? 2.340 -5.318 10.638 1.00 96.81 117 THR A CA 1
ATOM 886 C C . THR A 1 117 ? 2.478 -5.894 9.231 1.00 96.81 117 THR A C 1
ATOM 888 O O . THR A 1 117 ? 2.753 -5.139 8.303 1.00 96.81 117 THR A O 1
ATOM 891 N N . ASN A 1 118 ? 2.196 -7.186 9.047 1.00 97.75 118 ASN A N 1
ATOM 892 C CA . ASN A 1 118 ? 2.250 -7.842 7.741 1.00 97.75 118 ASN A CA 1
ATOM 893 C C . ASN A 1 118 ? 1.265 -7.219 6.742 1.00 97.75 118 ASN A C 1
ATOM 895 O O . ASN A 1 118 ? 1.642 -6.915 5.610 1.00 97.75 118 ASN A O 1
ATOM 899 N N . LYS A 1 119 ? 0.021 -6.952 7.161 1.00 98.50 119 LYS A N 1
ATOM 900 C CA . LYS A 1 119 ? -0.973 -6.258 6.326 1.00 98.50 119 LYS A CA 1
ATOM 901 C C . LYS A 1 119 ? -0.505 -4.860 5.925 1.00 98.50 119 LYS A C 1
ATOM 903 O O . LYS A 1 119 ? -0.654 -4.487 4.767 1.00 98.50 119 LYS A O 1
ATOM 908 N N . ILE A 1 120 ? 0.079 -4.088 6.843 1.00 97.94 120 ILE A N 1
ATOM 909 C CA . ILE A 1 120 ? 0.623 -2.758 6.528 1.00 97.94 120 ILE A CA 1
ATOM 910 C C . ILE A 1 120 ? 1.787 -2.868 5.541 1.00 97.94 120 ILE A C 1
ATOM 912 O O . ILE A 1 120 ? 1.840 -2.078 4.603 1.00 97.94 120 ILE A O 1
ATOM 916 N N . THR A 1 121 ? 2.678 -3.853 5.696 1.00 94.00 121 THR A N 1
ATOM 917 C CA . THR A 1 121 ? 3.761 -4.111 4.735 1.00 94.00 121 THR A CA 1
ATOM 918 C C . THR A 1 121 ? 3.207 -4.365 3.338 1.00 94.00 121 THR A C 1
ATOM 920 O O . THR A 1 121 ? 3.567 -3.640 2.416 1.00 94.00 121 THR A O 1
ATOM 923 N N . VAL A 1 122 ? 2.283 -5.320 3.190 1.00 93.62 122 VAL A N 1
ATOM 924 C CA . VAL A 1 122 ? 1.636 -5.631 1.902 1.00 93.62 122 VAL A CA 1
ATOM 925 C C . VAL A 1 122 ? 0.952 -4.392 1.327 1.00 93.62 122 VAL A C 1
ATOM 927 O O . VAL A 1 122 ? 1.105 -4.081 0.147 1.00 93.62 122 VAL A O 1
ATOM 930 N N . ALA A 1 123 ? 0.232 -3.643 2.161 1.00 98.38 123 ALA A N 1
ATOM 931 C CA . ALA A 1 123 ? -0.507 -2.481 1.706 1.00 98.38 123 ALA A CA 1
ATOM 932 C C . ALA A 1 123 ? 0.417 -1.336 1.256 1.00 98.38 123 ALA A C 1
ATOM 934 O O . ALA A 1 123 ? 0.152 -0.736 0.221 1.00 98.38 123 ALA A O 1
ATOM 935 N N . ASN A 1 124 ? 1.515 -1.070 1.969 1.00 92.06 124 ASN A N 1
ATOM 936 C CA . ASN A 1 124 ? 2.536 -0.115 1.533 1.00 92.06 124 ASN A CA 1
ATOM 937 C C . ASN A 1 124 ? 3.174 -0.549 0.210 1.00 92.06 124 ASN A C 1
ATOM 939 O O . ASN A 1 124 ? 3.290 0.265 -0.700 1.00 92.06 124 ASN A O 1
ATOM 943 N N . THR A 1 125 ? 3.528 -1.833 0.069 1.00 88.25 125 THR A N 1
ATOM 944 C CA . THR A 1 125 ? 4.078 -2.367 -1.185 1.00 88.25 125 THR A CA 1
ATOM 945 C C . THR A 1 125 ? 3.119 -2.147 -2.354 1.00 88.25 125 THR A C 1
ATOM 947 O O . THR A 1 125 ? 3.558 -1.734 -3.425 1.00 88.25 125 THR A O 1
ATOM 950 N N . PHE A 1 126 ? 1.816 -2.363 -2.153 1.00 93.81 126 PHE A N 1
ATOM 951 C CA . PHE A 1 126 ? 0.812 -2.090 -3.180 1.00 93.81 126 PHE A CA 1
ATOM 952 C C . PHE A 1 126 ? 0.755 -0.604 -3.542 1.00 93.81 126 PHE A C 1
ATOM 954 O O . PHE A 1 126 ? 0.878 -0.267 -4.715 1.00 93.81 126 PHE A O 1
ATOM 961 N N . THR A 1 127 ? 0.615 0.283 -2.548 1.00 94.75 127 THR A N 1
ATOM 962 C CA . THR A 1 127 ? 0.564 1.740 -2.755 1.00 94.75 127 THR A CA 1
ATOM 963 C C . THR A 1 127 ? 1.783 2.227 -3.540 1.00 94.75 127 THR A C 1
ATOM 965 O O . THR A 1 127 ? 1.642 2.952 -4.521 1.00 94.75 127 THR A O 1
ATOM 968 N N . THR A 1 128 ? 2.980 1.784 -3.153 1.00 83.88 128 THR A N 1
ATOM 969 C CA . THR A 1 128 ? 4.230 2.121 -3.840 1.00 83.88 128 THR A CA 1
ATOM 970 C C . THR A 1 128 ? 4.236 1.614 -5.283 1.00 83.88 128 THR A C 1
ATOM 972 O O . THR A 1 128 ? 4.592 2.369 -6.183 1.00 83.88 128 THR A O 1
ATOM 975 N N . ARG A 1 129 ? 3.763 0.386 -5.544 1.00 80.75 129 ARG A N 1
ATOM 976 C CA . ARG A 1 129 ? 3.674 -0.148 -6.913 1.00 80.75 129 ARG A CA 1
ATOM 977 C C . ARG A 1 129 ? 2.666 0.623 -7.763 1.00 80.75 129 ARG A C 1
ATOM 979 O O . ARG A 1 129 ? 2.960 0.887 -8.924 1.00 80.75 129 ARG A O 1
ATOM 986 N N . VAL A 1 130 ? 1.532 1.041 -7.195 1.00 87.00 130 VAL A N 1
ATOM 987 C CA . VAL A 1 130 ? 0.556 1.918 -7.869 1.00 87.00 130 VAL A CA 1
ATOM 988 C C . VAL A 1 130 ? 1.206 3.236 -8.290 1.00 87.00 130 VAL A C 1
ATOM 990 O O . VAL A 1 130 ? 1.060 3.644 -9.439 1.00 87.00 130 VAL A O 1
ATOM 993 N N . GLU A 1 131 ? 1.956 3.881 -7.393 1.00 83.69 131 GLU A N 1
ATOM 994 C CA . GLU A 1 131 ? 2.661 5.131 -7.698 1.00 83.69 131 GLU A CA 1
ATOM 995 C C . GLU A 1 131 ? 3.716 4.939 -8.790 1.00 83.69 131 GLU A C 1
ATOM 997 O O . GLU A 1 131 ? 3.758 5.693 -9.759 1.00 83.69 131 GLU A O 1
ATOM 1002 N N . GLN A 1 132 ? 4.542 3.904 -8.668 1.00 69.31 132 GLN A N 1
ATOM 1003 C CA . GLN A 1 132 ? 5.671 3.668 -9.568 1.00 69.31 132 GLN A CA 1
ATOM 1004 C C . GLN A 1 132 ? 5.219 3.277 -10.975 1.00 69.31 132 GLN A C 1
ATOM 1006 O O . GLN A 1 132 ? 5.724 3.811 -11.956 1.00 69.31 132 GLN A O 1
ATOM 1011 N N . THR A 1 133 ? 4.219 2.400 -11.073 1.00 69.25 133 THR A N 1
ATOM 1012 C CA . THR A 1 133 ? 3.668 1.945 -12.361 1.00 69.25 133 THR A CA 1
ATOM 1013 C C . THR A 1 133 ? 2.662 2.921 -12.965 1.00 69.25 133 THR A C 1
ATOM 1015 O O . THR A 1 133 ? 2.190 2.695 -14.077 1.00 69.25 133 THR A O 1
ATOM 1018 N N . GLN A 1 134 ? 2.311 3.996 -12.244 1.00 77.38 134 GLN A N 1
ATOM 1019 C CA . GLN A 1 134 ? 1.216 4.903 -12.604 1.00 77.38 134 GLN A CA 1
ATOM 1020 C C . GLN A 1 134 ? -0.098 4.144 -12.871 1.00 77.38 134 GLN A C 1
ATOM 1022 O O . GLN A 1 134 ? -0.900 4.538 -13.721 1.00 77.38 134 GLN A O 1
ATOM 1027 N N . TYR A 1 135 ? -0.305 3.034 -12.157 1.00 81.62 135 TYR A N 1
ATOM 1028 C CA . TYR A 1 135 ? -1.497 2.211 -12.289 1.00 81.62 135 TYR A CA 1
ATOM 1029 C C . TYR A 1 135 ? -2.736 2.984 -11.832 1.00 81.62 135 TYR A C 1
ATOM 1031 O O . TYR A 1 135 ? -2.730 3.643 -10.790 1.00 81.62 135 TYR A O 1
ATOM 1039 N N . ASP A 1 136 ? -3.823 2.878 -12.594 1.00 88.25 136 ASP A N 1
ATOM 1040 C CA . ASP A 1 136 ? -5.102 3.500 -12.251 1.00 88.25 136 ASP A CA 1
ATOM 1041 C C . ASP A 1 136 ? -5.841 2.662 -11.197 1.00 88.25 136 ASP A C 1
ATOM 1043 O O . ASP A 1 136 ? -6.753 1.901 -11.513 1.00 88.25 136 ASP A O 1
ATOM 1047 N N . TYR A 1 137 ? -5.414 2.776 -9.935 1.00 94.12 137 TYR A N 1
ATOM 1048 C CA . TYR A 1 137 ? -6.061 2.095 -8.813 1.00 94.12 137 TYR A CA 1
ATOM 1049 C C . TYR A 1 137 ? -7.450 2.688 -8.549 1.00 94.12 137 TYR A C 1
ATOM 1051 O O . TYR A 1 137 ? -7.597 3.784 -7.997 1.00 94.12 137 TYR A O 1
ATOM 1059 N N . SER A 1 138 ? -8.481 1.936 -8.931 1.00 92.31 138 SER A N 1
ATOM 1060 C CA . SER A 1 138 ? -9.855 2.418 -9.042 1.00 92.31 138 SER A CA 1
ATOM 1061 C C . SER A 1 138 ? -10.845 1.587 -8.217 1.00 92.31 138 SER A C 1
ATOM 1063 O O . SER A 1 138 ? -10.482 0.665 -7.488 1.00 92.31 138 SER A O 1
ATOM 1065 N N . ALA A 1 139 ? -12.137 1.920 -8.315 1.00 90.69 139 ALA A N 1
ATOM 1066 C CA . ALA A 1 139 ? -13.203 1.218 -7.598 1.00 90.69 139 ALA A CA 1
ATOM 1067 C C . ALA A 1 139 ? -13.340 -0.266 -7.999 1.00 90.69 139 ALA A C 1
ATOM 1069 O O . ALA A 1 139 ? -13.781 -1.074 -7.178 1.00 90.69 139 ALA A O 1
ATOM 1070 N N . ASP A 1 140 ? -12.960 -0.618 -9.229 1.00 92.12 140 ASP A N 1
ATOM 1071 C CA . ASP A 1 140 ? -13.074 -1.983 -9.755 1.00 92.12 140 ASP A CA 1
ATOM 1072 C C . ASP A 1 140 ? -12.056 -2.939 -9.097 1.00 92.12 140 ASP A C 1
ATOM 1074 O O . ASP A 1 140 ? -12.322 -4.133 -8.959 1.00 92.12 140 ASP A O 1
ATOM 1078 N N . ASP A 1 141 ? -10.944 -2.403 -8.585 1.00 95.25 141 ASP A N 1
ATOM 1079 C CA . ASP A 1 141 ? -9.846 -3.168 -7.975 1.00 95.25 141 ASP A CA 1
ATOM 1080 C C . ASP A 1 141 ? -10.087 -3.485 -6.494 1.00 95.25 141 ASP A C 1
ATOM 1082 O O . ASP A 1 141 ? -9.488 -4.398 -5.918 1.00 95.25 141 ASP A O 1
ATOM 1086 N N . ILE A 1 142 ? -10.987 -2.724 -5.863 1.00 93.62 142 ILE A N 1
ATOM 1087 C CA . ILE A 1 142 ? -11.182 -2.694 -4.410 1.00 93.62 142 ILE A CA 1
ATOM 1088 C C . ILE A 1 142 ? -11.587 -4.058 -3.858 1.00 93.62 142 ILE A C 1
ATOM 1090 O O . ILE A 1 142 ? -11.131 -4.444 -2.783 1.00 93.62 142 ILE A O 1
ATOM 1094 N N . ALA A 1 143 ? -12.447 -4.787 -4.571 1.00 94.56 143 ALA A N 1
ATOM 1095 C CA . ALA A 1 143 ? -12.882 -6.111 -4.139 1.00 94.56 143 ALA A CA 1
ATOM 1096 C C . ALA A 1 143 ? -11.700 -7.091 -4.095 1.00 94.56 143 ALA A C 1
ATOM 1098 O O . ALA A 1 143 ? -11.470 -7.729 -3.070 1.00 94.56 143 ALA A O 1
ATOM 1099 N N . THR A 1 144 ? -10.906 -7.135 -5.164 1.00 96.06 144 THR A N 1
ATOM 1100 C CA . THR A 1 144 ? -9.760 -8.039 -5.298 1.00 96.06 144 THR A CA 1
ATOM 1101 C C . THR A 1 144 ? -8.671 -7.728 -4.272 1.00 96.06 144 THR A C 1
ATOM 1103 O O . THR A 1 144 ? -8.180 -8.630 -3.596 1.00 96.06 144 THR A O 1
ATOM 1106 N N . ILE A 1 145 ? -8.311 -6.452 -4.081 1.00 97.25 145 ILE A N 1
ATOM 1107 C CA . ILE A 1 145 ? -7.227 -6.103 -3.149 1.00 97.25 145 ILE A CA 1
ATOM 1108 C C . ILE A 1 145 ? -7.638 -6.311 -1.685 1.00 97.25 145 ILE A C 1
ATOM 1110 O O . ILE A 1 145 ? -6.800 -6.649 -0.849 1.00 97.25 145 ILE A O 1
ATOM 1114 N N . ARG A 1 146 ? -8.935 -6.177 -1.368 1.00 96.69 146 ARG A N 1
ATOM 1115 C CA . ARG A 1 146 ? -9.485 -6.553 -0.057 1.00 96.69 146 ARG A CA 1
ATOM 1116 C C . ARG A 1 146 ? -9.361 -8.050 0.197 1.00 96.69 146 ARG A C 1
ATOM 1118 O O . ARG A 1 146 ? -9.000 -8.432 1.306 1.00 96.69 146 ARG A O 1
ATOM 1125 N N . GLU A 1 147 ? -9.645 -8.888 -0.801 1.00 97.25 147 GLU A N 1
ATOM 1126 C CA . GLU A 1 147 ? -9.493 -10.345 -0.683 1.00 97.25 147 GLU A CA 1
ATOM 1127 C C . GLU A 1 147 ? -8.033 -10.740 -0.437 1.00 97.25 147 GLU A C 1
ATOM 1129 O O . GLU A 1 147 ? -7.760 -11.504 0.491 1.00 97.25 147 GLU A O 1
ATOM 1134 N N . ILE A 1 148 ? -7.094 -10.150 -1.183 1.00 97.50 148 ILE A N 1
ATOM 1135 C CA . ILE A 1 148 ? -5.653 -10.375 -0.991 1.00 97.50 148 ILE A CA 1
ATOM 1136 C C . ILE A 1 148 ? -5.225 -9.948 0.416 1.00 97.50 148 ILE A C 1
ATOM 1138 O O . ILE A 1 148 ? -4.608 -10.722 1.146 1.00 97.50 148 ILE A O 1
ATOM 1142 N N . LEU A 1 149 ? -5.604 -8.743 0.854 1.00 98.00 149 LEU A N 1
ATOM 1143 C CA . LEU A 1 149 ? -5.217 -8.249 2.174 1.00 98.00 149 LEU A CA 1
ATOM 1144 C C . LEU A 1 149 ? -5.867 -9.049 3.314 1.00 98.00 149 LEU A C 1
ATOM 1146 O O . LEU A 1 149 ? -5.272 -9.196 4.384 1.00 98.00 149 LEU A O 1
ATOM 1150 N N . ALA A 1 150 ? -7.072 -9.585 3.113 1.00 97.50 150 ALA A N 1
ATOM 1151 C CA . ALA A 1 150 ? -7.749 -10.456 4.072 1.00 97.50 150 ALA A CA 1
ATOM 1152 C C . ALA A 1 150 ? -7.049 -11.817 4.242 1.00 97.50 150 ALA A C 1
ATOM 1154 O O . ALA A 1 150 ? -7.172 -12.417 5.307 1.00 97.50 150 ALA A O 1
ATOM 1155 N N . ALA A 1 151 ? -6.291 -12.283 3.245 1.00 97.88 151 ALA A N 1
ATOM 1156 C CA . ALA A 1 151 ? -5.514 -13.521 3.327 1.00 97.88 151 ALA A CA 1
ATOM 115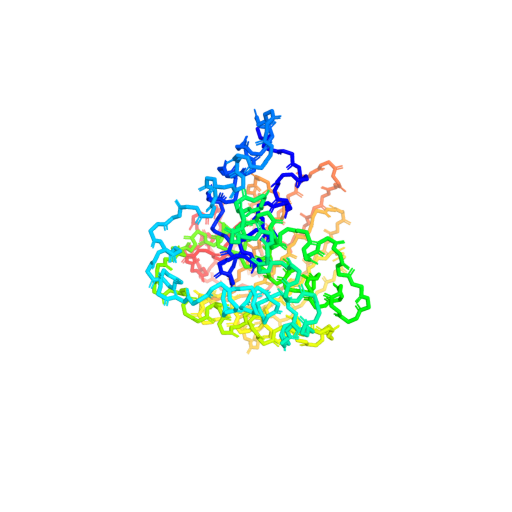7 C C . ALA A 1 151 ? -4.183 -13.371 4.092 1.00 97.88 151 ALA A C 1
ATOM 1159 O O . ALA A 1 151 ? -3.600 -14.374 4.497 1.00 97.88 151 ALA A O 1
ATOM 1160 N N . VAL A 1 152 ? -3.710 -12.139 4.318 1.00 98.38 152 VAL A N 1
ATOM 1161 C CA . VAL A 1 152 ? -2.455 -11.865 5.038 1.00 98.38 152 VAL A CA 1
ATOM 1162 C C . VAL A 1 152 ? -2.625 -12.130 6.532 1.00 98.38 152 VAL A C 1
ATOM 1164 O O . VAL A 1 152 ? -3.457 -11.491 7.178 1.00 98.38 152 VAL A O 1
ATOM 1167 N N . ASP A 1 153 ? -1.820 -13.039 7.073 1.00 98.00 153 ASP A N 1
ATOM 1168 C CA . ASP A 1 153 ? -1.828 -13.511 8.461 1.00 98.00 153 ASP A CA 1
ATOM 1169 C C . ASP A 1 153 ? -0.501 -13.200 9.190 1.00 98.00 153 ASP A C 1
ATOM 1171 O O . ASP A 1 153 ? 0.299 -12.377 8.737 1.00 98.00 153 ASP A O 1
ATOM 1175 N N . GLU A 1 154 ? -0.259 -13.811 10.353 1.00 97.88 154 GLU A N 1
ATOM 1176 C CA . GLU A 1 154 ? 0.931 -13.558 11.170 1.00 97.88 154 GLU A CA 1
ATOM 1177 C C . GLU A 1 154 ? 2.246 -14.099 10.576 1.00 97.88 154 GLU A C 1
ATOM 1179 O O . GLU A 1 154 ? 3.324 -13.779 11.087 1.00 97.88 154 GLU A O 1
ATOM 1184 N N . PHE A 1 155 ? 2.195 -14.924 9.526 1.00 93.12 155 PHE A N 1
ATOM 1185 C CA . PHE A 1 155 ? 3.366 -15.591 8.958 1.00 93.12 155 PHE A CA 1
ATOM 1186 C C . PHE A 1 155 ? 3.941 -14.824 7.761 1.00 93.12 155 PHE A C 1
ATOM 1188 O O . PHE A 1 155 ? 3.215 -14.410 6.868 1.00 93.12 155 PHE A O 1
ATOM 1195 N N . GLU A 1 156 ? 5.272 -14.739 7.656 1.00 82.19 156 GLU A N 1
ATOM 1196 C CA . GLU A 1 156 ? 5.945 -14.093 6.509 1.00 82.19 156 GLU A CA 1
ATOM 1197 C C . GLU A 1 156 ? 5.540 -14.696 5.149 1.00 82.19 156 GLU A C 1
ATOM 1199 O O . GLU A 1 156 ? 5.510 -13.999 4.139 1.00 82.19 156 GLU A O 1
ATOM 1204 N N . GLY A 1 157 ? 5.177 -15.983 5.118 1.00 77.94 157 GLY A N 1
ATOM 1205 C CA . GLY A 1 157 ? 4.731 -16.648 3.894 1.00 77.94 157 GLY A CA 1
ATOM 1206 C C . GLY A 1 157 ? 3.446 -16.062 3.298 1.00 77.94 157 GLY A C 1
ATOM 1207 O O . GLY A 1 157 ? 3.298 -16.084 2.078 1.00 77.94 157 GLY A O 1
ATOM 1208 N N . SER A 1 158 ? 2.540 -15.511 4.116 1.00 93.00 158 SER A N 1
ATOM 1209 C CA . SER A 1 158 ? 1.323 -14.864 3.606 1.00 93.00 158 SER A CA 1
ATOM 1210 C C . SER A 1 158 ? 1.606 -13.482 3.016 1.00 93.00 158 SER A C 1
ATOM 1212 O O . SER A 1 158 ? 0.938 -13.086 2.066 1.00 93.00 158 SER A O 1
ATOM 1214 N N . VAL A 1 159 ? 2.647 -12.788 3.495 1.00 83.81 159 VAL A N 1
ATOM 1215 C CA . VAL A 1 159 ? 3.148 -11.546 2.881 1.00 83.81 159 VAL A CA 1
ATOM 1216 C C . VAL A 1 159 ? 3.680 -11.827 1.480 1.00 83.81 159 VAL A C 1
ATOM 1218 O O . VAL A 1 159 ? 3.288 -11.144 0.538 1.00 83.81 159 VAL A O 1
ATOM 1221 N N . SER A 1 160 ? 4.534 -12.846 1.325 1.00 74.00 160 SER A N 1
ATOM 1222 C CA . SER A 1 160 ? 5.059 -13.231 0.008 1.00 74.00 160 SER A CA 1
ATOM 1223 C C . SER A 1 160 ? 3.940 -13.624 -0.956 1.00 74.00 160 SER A C 1
ATOM 1225 O O . SER A 1 160 ? 3.890 -13.093 -2.058 1.00 74.00 160 SER A O 1
ATOM 1227 N N . ALA A 1 161 ? 3.004 -14.472 -0.519 1.00 77.31 161 ALA A N 1
ATOM 1228 C CA . ALA A 1 161 ? 1.875 -14.884 -1.352 1.00 77.31 161 ALA A CA 1
ATOM 1229 C C . ALA A 1 161 ? 1.003 -13.693 -1.791 1.00 77.31 161 ALA A C 1
ATOM 1231 O O . ALA A 1 161 ? 0.636 -13.599 -2.957 1.00 77.31 161 ALA A O 1
ATOM 1232 N N . ALA A 1 162 ? 0.723 -12.750 -0.887 1.00 86.81 162 ALA A N 1
ATOM 1233 C CA . ALA A 1 162 ? -0.060 -11.564 -1.221 1.00 86.81 162 ALA A CA 1
ATOM 1234 C C . ALA A 1 162 ? 0.649 -10.642 -2.227 1.00 86.81 162 ALA A C 1
ATOM 1236 O O . ALA A 1 162 ? -0.006 -10.061 -3.088 1.00 86.81 162 ALA A O 1
ATOM 1237 N N . ILE A 1 163 ? 1.976 -10.508 -2.129 1.00 81.69 163 ILE A N 1
ATOM 1238 C CA . ILE A 1 163 ? 2.773 -9.730 -3.089 1.00 81.69 163 ILE A CA 1
ATOM 1239 C C . ILE A 1 163 ? 2.801 -10.418 -4.460 1.00 81.69 163 ILE A C 1
ATOM 1241 O O . ILE A 1 163 ? 2.714 -9.727 -5.475 1.00 81.69 163 ILE A O 1
ATOM 1245 N N . ASP A 1 164 ? 2.881 -11.750 -4.507 1.00 77.19 164 ASP A N 1
ATOM 1246 C CA . ASP A 1 164 ? 2.795 -12.513 -5.760 1.00 77.19 164 ASP A CA 1
ATOM 1247 C C . ASP A 1 164 ? 1.420 -12.322 -6.429 1.00 77.19 164 ASP A C 1
ATOM 1249 O O . ASP A 1 164 ? 1.333 -12.087 -7.637 1.00 77.19 164 ASP A O 1
ATOM 1253 N N . ASP A 1 165 ? 0.342 -12.304 -5.638 1.00 84.94 165 ASP A N 1
ATOM 1254 C CA . ASP A 1 165 ? -1.023 -12.076 -6.125 1.00 84.94 165 ASP A CA 1
ATOM 1255 C C . ASP A 1 165 ? -1.237 -10.666 -6.713 1.00 84.94 165 ASP A C 1
ATOM 1257 O O . ASP A 1 165 ? -2.217 -10.439 -7.426 1.00 84.94 165 ASP A O 1
ATOM 1261 N N . PHE A 1 166 ? -0.318 -9.710 -6.509 1.00 86.06 166 PHE A N 1
ATOM 1262 C CA . PHE A 1 166 ? -0.407 -8.389 -7.144 1.00 86.06 166 PHE A CA 1
ATOM 1263 C C . PHE A 1 166 ? -0.308 -8.434 -8.671 1.00 86.06 166 PHE A C 1
ATOM 1265 O O . PHE A 1 166 ? -0.737 -7.481 -9.325 1.00 86.06 166 PHE A O 1
ATOM 1272 N N . GLY A 1 167 ? 0.187 -9.528 -9.258 1.00 75.56 167 GLY A N 1
ATOM 1273 C CA . GLY A 1 167 ? 0.234 -9.701 -10.713 1.00 75.56 167 GLY A CA 1
ATOM 1274 C C . GLY A 1 167 ? -1.124 -9.527 -11.409 1.00 75.56 167 GLY A C 1
ATOM 1275 O O . GLY A 1 167 ? -1.165 -9.195 -12.587 1.00 75.56 167 GLY A O 1
ATOM 1276 N N . VAL A 1 168 ? -2.251 -9.667 -10.697 1.00 80.75 168 VAL A N 1
ATOM 1277 C CA . VAL A 1 168 ? -3.587 -9.412 -11.271 1.00 80.75 168 VAL A CA 1
ATOM 1278 C C . VAL A 1 168 ? -3.862 -7.933 -11.567 1.00 80.75 168 VAL A C 1
ATOM 1280 O O . VAL A 1 168 ? -4.669 -7.641 -12.447 1.00 80.75 168 VAL A O 1
ATOM 1283 N N . PHE A 1 169 ? -3.209 -7.011 -10.852 1.00 82.94 169 PHE A N 1
ATOM 1284 C CA . PHE A 1 169 ? -3.320 -5.560 -11.074 1.00 82.94 169 PHE A CA 1
ATOM 1285 C C . PHE A 1 169 ? -2.204 -5.053 -11.973 1.00 82.94 169 PHE A C 1
ATOM 1287 O O . PHE A 1 169 ? -2.415 -4.165 -12.790 1.00 82.94 169 PHE A O 1
ATOM 1294 N N . PHE A 1 170 ? -1.024 -5.655 -11.848 1.00 76.38 170 PHE A N 1
ATOM 1295 C CA . PHE A 1 170 ? 0.161 -5.287 -12.608 1.00 76.38 170 PHE A CA 1
ATOM 1296 C C . PHE A 1 170 ? 0.560 -6.458 -13.524 1.00 76.38 170 PHE A C 1
ATOM 1298 O O . PHE A 1 170 ? 1.600 -7.079 -13.297 1.00 76.38 170 PHE A O 1
ATOM 1305 N N . PRO A 1 171 ? -0.273 -6.807 -14.528 1.00 59.38 171 PRO A N 1
ATOM 1306 C CA . PRO A 1 171 ? -0.044 -7.978 -15.376 1.00 59.38 171 PRO A CA 1
ATOM 1307 C C . PRO A 1 171 ? 1.251 -7.875 -16.186 1.00 59.38 171 PRO A C 1
ATOM 1309 O O . PRO A 1 171 ? 1.829 -8.903 -16.511 1.00 59.38 171 PRO A O 1
ATOM 1312 N N . ASP A 1 172 ? 1.727 -6.653 -16.438 1.00 56.38 172 ASP A N 1
ATOM 1313 C CA . ASP A 1 172 ? 2.973 -6.370 -17.158 1.00 56.38 172 ASP A CA 1
ATOM 1314 C C . ASP A 1 172 ? 4.185 -6.211 -16.222 1.00 56.38 172 ASP A C 1
ATOM 1316 O O . ASP A 1 172 ? 5.207 -5.681 -16.639 1.00 56.38 172 ASP A O 1
ATOM 1320 N N . ALA A 1 173 ? 4.059 -6.555 -14.935 1.00 56.72 173 ALA A N 1
ATOM 1321 C CA . ALA A 1 173 ? 5.082 -6.262 -13.932 1.00 56.72 173 ALA A CA 1
ATOM 1322 C C . ALA A 1 173 ? 5.707 -7.506 -13.292 1.00 56.72 173 ALA A C 1
ATOM 1324 O O . ALA A 1 173 ? 6.482 -7.360 -12.353 1.00 56.72 173 ALA A O 1
ATOM 1325 N N . GLY A 1 174 ? 5.387 -8.713 -13.755 1.00 63.75 174 GLY A N 1
ATOM 1326 C CA . GLY A 1 174 ? 6.165 -9.903 -13.422 1.00 63.75 174 GLY A CA 1
ATOM 1327 C C . GLY A 1 174 ? 6.350 -10.259 -11.932 1.00 63.75 174 GLY A C 1
ATOM 1328 O O . GLY A 1 174 ? 5.767 -9.667 -11.015 1.00 63.75 174 GLY A O 1
ATOM 1329 N N . THR A 1 175 ? 7.201 -11.256 -11.681 1.00 78.06 175 THR A N 1
ATOM 1330 C CA . THR A 1 175 ? 7.675 -11.658 -10.347 1.00 78.06 175 THR A CA 1
ATOM 1331 C C . THR A 1 175 ? 8.598 -10.583 -9.761 1.00 78.06 175 THR A C 1
ATOM 1333 O O . THR A 1 175 ? 9.525 -10.115 -10.419 1.00 78.06 175 THR A O 1
ATOM 1336 N N . THR A 1 176 ? 8.402 -10.198 -8.498 1.00 79.75 176 THR A N 1
ATOM 1337 C CA . THR A 1 176 ? 9.213 -9.128 -7.885 1.00 79.75 176 THR A CA 1
ATOM 1338 C C . THR A 1 176 ? 10.594 -9.626 -7.446 1.00 79.75 176 THR A C 1
ATOM 1340 O O . THR A 1 176 ? 10.704 -10.588 -6.685 1.00 79.75 176 THR A O 1
ATOM 1343 N N . ILE A 1 177 ? 11.653 -8.912 -7.834 1.00 85.44 177 ILE A N 1
ATOM 1344 C CA . ILE A 1 177 ? 13.038 -9.132 -7.408 1.00 85.44 177 ILE A CA 1
ATOM 1345 C C . ILE A 1 177 ? 13.549 -7.894 -6.664 1.00 85.44 177 ILE A C 1
ATOM 1347 O O . ILE A 1 177 ? 13.740 -6.830 -7.247 1.00 85.44 177 ILE A O 1
ATOM 1351 N N . ASN A 1 178 ? 13.822 -8.041 -5.365 1.00 84.69 178 ASN A N 1
ATOM 1352 C CA . ASN A 1 178 ? 14.452 -6.987 -4.567 1.00 84.69 178 ASN A CA 1
ATOM 1353 C C . ASN A 1 178 ? 15.973 -7.005 -4.764 1.00 84.69 178 ASN A C 1
ATOM 1355 O O . ASN A 1 178 ? 16.631 -7.999 -4.445 1.00 84.69 178 ASN A O 1
ATOM 1359 N N . VAL A 1 179 ? 16.538 -5.893 -5.226 1.00 92.62 179 VAL A N 1
ATOM 1360 C CA . VAL A 1 179 ? 17.976 -5.721 -5.450 1.00 92.62 179 VAL A CA 1
ATOM 1361 C C . VAL A 1 179 ? 18.515 -4.665 -4.489 1.00 92.62 179 VAL A C 1
ATOM 1363 O O . VAL A 1 179 ? 18.143 -3.498 -4.541 1.00 92.62 179 VAL A O 1
ATOM 1366 N N . ASN A 1 180 ? 19.407 -5.082 -3.592 1.00 92.62 180 ASN A N 1
ATOM 1367 C CA . ASN A 1 180 ? 19.988 -4.239 -2.539 1.00 92.62 180 ASN A CA 1
ATOM 1368 C C . ASN A 1 180 ? 21.516 -4.398 -2.415 1.00 92.62 180 ASN A C 1
ATOM 1370 O O . ASN A 1 180 ? 22.108 -4.076 -1.384 1.00 92.62 180 ASN A O 1
ATOM 1374 N N . GLY A 1 181 ? 22.158 -4.940 -3.448 1.00 93.81 181 GLY A N 1
ATOM 1375 C CA . GLY A 1 181 ? 23.588 -5.209 -3.463 1.00 93.81 181 GLY A CA 1
ATOM 1376 C C . GLY A 1 181 ? 24.042 -5.802 -4.789 1.00 93.81 181 GLY A C 1
ATOM 1377 O O . GLY A 1 181 ? 23.232 -6.092 -5.667 1.00 93.81 181 GLY A O 1
ATOM 1378 N N . SER A 1 182 ? 25.356 -5.986 -4.936 1.00 98.00 182 SER A N 1
ATOM 1379 C CA . SER A 1 182 ? 25.924 -6.466 -6.199 1.00 98.00 182 SER A CA 1
ATOM 1380 C C . SER A 1 182 ? 25.527 -7.912 -6.486 1.00 98.00 182 SER A C 1
ATOM 1382 O O . SER A 1 182 ? 25.518 -8.748 -5.580 1.00 98.00 182 SER A O 1
ATOM 1384 N N . GLY A 1 183 ? 25.252 -8.233 -7.748 1.00 97.81 183 GLY A N 1
ATOM 1385 C CA . GLY A 1 183 ? 24.772 -9.561 -8.118 1.00 97.81 183 GLY A CA 1
ATOM 1386 C C . GLY A 1 183 ? 24.422 -9.703 -9.591 1.00 97.81 183 GLY A C 1
ATOM 1387 O O . GLY A 1 183 ? 24.757 -8.848 -10.410 1.00 97.81 183 GLY A O 1
ATOM 1388 N N . ALA A 1 184 ? 23.770 -10.815 -9.922 1.00 97.75 184 ALA A N 1
ATOM 1389 C CA . ALA A 1 184 ? 23.244 -11.052 -11.254 1.00 97.75 184 ALA A CA 1
ATOM 1390 C C . ALA A 1 184 ? 21.958 -11.886 -11.211 1.00 97.75 184 ALA A C 1
ATOM 1392 O O . ALA A 1 184 ? 21.796 -12.715 -10.310 1.00 97.75 184 ALA A O 1
ATOM 1393 N N . PHE A 1 185 ? 21.091 -11.697 -12.204 1.00 97.12 185 PHE A N 1
ATOM 1394 C CA . PHE A 1 185 ? 19.839 -12.430 -12.378 1.00 97.12 185 PHE A CA 1
ATOM 1395 C C . PHE A 1 185 ? 19.578 -12.735 -13.858 1.00 97.12 185 PHE A C 1
ATOM 1397 O O . PHE A 1 185 ? 19.935 -11.937 -14.724 1.00 97.12 185 PHE A O 1
ATOM 1404 N N . ASP A 1 186 ? 18.957 -13.882 -14.139 1.00 96.69 186 ASP A N 1
ATOM 1405 C CA . ASP A 1 186 ? 18.526 -14.262 -15.487 1.00 96.69 186 ASP A CA 1
ATOM 1406 C C . ASP A 1 186 ? 17.004 -14.151 -15.594 1.00 96.69 186 ASP A C 1
ATOM 1408 O O . ASP A 1 186 ? 16.280 -14.979 -15.043 1.00 96.69 186 ASP A O 1
ATOM 1412 N N . ALA A 1 187 ? 16.542 -13.111 -16.284 1.00 93.94 187 ALA A N 1
ATOM 1413 C CA . ALA A 1 187 ? 15.135 -12.787 -16.483 1.00 93.94 187 ALA A CA 1
ATOM 1414 C C . ALA A 1 187 ? 14.491 -13.580 -17.635 1.00 93.94 187 ALA A C 1
ATOM 1416 O O . ALA A 1 187 ? 13.316 -13.427 -17.909 1.00 93.94 187 ALA A O 1
ATOM 1417 N N . ALA A 1 188 ? 15.209 -14.491 -18.302 1.00 91.31 188 ALA A N 1
ATOM 1418 C CA . ALA A 1 188 ? 14.678 -15.184 -19.482 1.00 91.31 188 ALA A CA 1
ATOM 1419 C C . ALA A 1 188 ? 13.490 -16.140 -19.216 1.00 91.31 188 ALA A C 1
ATOM 1421 O O . ALA A 1 188 ? 12.938 -16.703 -20.166 1.00 91.31 188 ALA A O 1
ATOM 1422 N N . ALA A 1 189 ? 13.169 -16.428 -17.952 1.00 85.94 189 ALA A N 1
ATOM 1423 C CA . ALA A 1 189 ? 12.198 -17.455 -17.580 1.00 85.94 189 ALA A CA 1
ATOM 1424 C C . ALA A 1 189 ? 10.753 -16.947 -17.469 1.00 85.94 189 ALA A C 1
ATOM 1426 O O . ALA A 1 189 ? 9.836 -17.740 -17.694 1.00 85.94 189 ALA A O 1
ATOM 1427 N N . ASP A 1 190 ? 10.565 -15.684 -17.098 1.00 84.88 190 ASP A N 1
ATOM 1428 C CA . ASP A 1 190 ? 9.276 -15.052 -16.804 1.00 84.88 190 ASP A CA 1
ATOM 1429 C C . ASP A 1 190 ? 9.437 -13.528 -16.896 1.00 84.88 190 ASP A C 1
ATOM 1431 O O . ASP A 1 190 ? 10.549 -13.052 -17.103 1.00 84.88 190 ASP A O 1
ATOM 1435 N N . ASP A 1 191 ? 8.361 -12.780 -16.695 1.00 83.69 191 ASP A N 1
ATOM 1436 C CA . ASP A 1 191 ? 8.442 -11.332 -16.514 1.00 83.69 191 ASP A CA 1
ATOM 1437 C C . ASP A 1 191 ? 8.836 -11.021 -15.060 1.00 83.69 191 ASP A C 1
ATOM 1439 O O . ASP A 1 191 ? 8.405 -11.713 -14.126 1.00 83.69 191 ASP A O 1
ATOM 1443 N N . TYR A 1 192 ? 9.616 -9.963 -14.829 1.00 86.12 192 TYR A N 1
ATOM 1444 C CA . TYR A 1 192 ? 10.095 -9.560 -13.505 1.00 86.12 192 TYR A CA 1
ATOM 1445 C C . TYR A 1 192 ? 10.025 -8.047 -13.260 1.00 86.12 192 TYR A C 1
ATOM 1447 O O . TYR A 1 192 ? 10.414 -7.243 -14.103 1.00 86.12 192 TYR A O 1
ATOM 1455 N N . LEU A 1 193 ? 9.653 -7.655 -12.037 1.00 84.94 193 LEU A N 1
ATOM 1456 C CA . LEU A 1 193 ? 9.837 -6.292 -11.524 1.00 84.94 193 LEU A CA 1
ATOM 1457 C C . LEU A 1 193 ? 11.055 -6.245 -10.608 1.00 84.94 193 LEU A C 1
ATOM 1459 O O . LEU A 1 193 ? 11.035 -6.762 -9.491 1.00 84.94 193 LEU A O 1
ATOM 1463 N N . PHE A 1 194 ? 12.104 -5.564 -11.047 1.00 90.56 194 PHE A N 1
ATOM 1464 C CA . PHE A 1 194 ? 13.299 -5.316 -10.254 1.00 90.56 194 PHE A CA 1
ATOM 1465 C C . PHE A 1 194 ? 13.133 -4.036 -9.434 1.00 90.56 194 PHE A C 1
ATOM 1467 O O . PHE A 1 194 ? 13.146 -2.935 -9.981 1.00 90.56 194 PHE A O 1
ATOM 1474 N N . LEU A 1 195 ? 13.021 -4.183 -8.112 1.00 86.19 195 LEU A N 1
ATOM 1475 C CA . LEU A 1 195 ? 13.040 -3.076 -7.157 1.00 86.19 195 LEU A CA 1
ATOM 1476 C C . LEU A 1 195 ? 14.487 -2.802 -6.735 1.00 86.19 195 LEU A C 1
ATOM 1478 O O . LEU A 1 195 ? 15.080 -3.568 -5.971 1.00 86.19 195 LEU A O 1
ATOM 1482 N N . LEU A 1 196 ? 15.062 -1.724 -7.258 1.00 92.38 196 LEU A N 1
ATOM 1483 C CA . LEU A 1 196 ? 16.474 -1.374 -7.136 1.00 92.38 196 LEU A CA 1
ATOM 1484 C C . LEU A 1 196 ? 16.648 -0.332 -6.023 1.00 92.38 196 LEU A C 1
ATOM 1486 O O . LEU A 1 196 ? 16.357 0.850 -6.207 1.00 92.38 196 LEU A O 1
ATOM 1490 N N . ALA A 1 197 ? 17.108 -0.770 -4.851 1.00 88.12 197 ALA A N 1
ATOM 1491 C CA . ALA A 1 197 ? 17.306 0.104 -3.695 1.00 88.12 197 ALA A CA 1
ATOM 1492 C C . ALA A 1 197 ? 18.473 1.088 -3.902 1.00 88.12 197 ALA A C 1
ATOM 1494 O O . ALA A 1 197 ? 19.421 0.788 -4.630 1.00 88.12 197 ALA A O 1
ATOM 1495 N N . GLU A 1 198 ? 18.458 2.231 -3.212 1.00 89.94 198 GLU A N 1
ATOM 1496 C CA . GLU A 1 198 ? 19.621 3.124 -3.170 1.00 89.94 198 GLU A CA 1
ATOM 1497 C C . GLU A 1 198 ? 20.850 2.429 -2.552 1.00 89.94 198 GLU A C 1
ATOM 1499 O O . GLU A 1 198 ? 20.735 1.586 -1.657 1.00 89.94 198 GLU A O 1
ATOM 1504 N N . GLY A 1 199 ? 22.050 2.800 -3.005 1.00 91.94 199 GLY A N 1
ATOM 1505 C CA . GLY A 1 199 ? 23.305 2.284 -2.462 1.00 91.94 199 GLY A CA 1
ATOM 1506 C C . GLY A 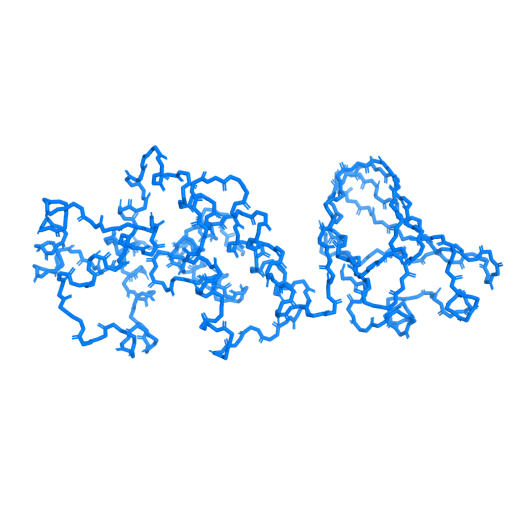1 199 ? 24.476 2.411 -3.429 1.00 91.94 199 GLY A C 1
ATOM 1507 O O . GLY A 1 199 ? 24.432 3.182 -4.383 1.00 91.94 199 GLY A O 1
ATOM 1508 N N . GLU A 1 200 ? 25.528 1.632 -3.176 1.00 96.62 200 GLU A N 1
ATOM 1509 C CA . GLU A 1 200 ? 26.715 1.538 -4.031 1.00 96.62 200 GLU A CA 1
ATOM 1510 C C . GLU A 1 200 ? 26.925 0.084 -4.470 1.00 96.62 200 GLU A C 1
ATOM 1512 O O . GLU A 1 200 ? 27.419 -0.742 -3.694 1.00 96.62 200 GLU A O 1
ATOM 1517 N N . TYR A 1 201 ? 26.494 -0.264 -5.685 1.00 97.25 201 TYR A N 1
ATOM 1518 C CA . TYR A 1 201 ? 26.602 -1.631 -6.200 1.00 97.25 201 TYR A CA 1
ATOM 1519 C C . TYR A 1 201 ? 26.415 -1.738 -7.715 1.00 97.25 201 TYR A C 1
ATOM 1521 O O . TYR A 1 201 ? 25.798 -0.887 -8.353 1.00 97.25 201 TYR A O 1
ATOM 1529 N N . ASN A 1 202 ? 26.885 -2.869 -8.252 1.00 97.81 202 ASN A N 1
ATOM 1530 C CA . ASN A 1 202 ? 26.731 -3.231 -9.656 1.00 97.81 202 ASN A CA 1
ATOM 1531 C C . ASN A 1 202 ? 25.886 -4.502 -9.775 1.00 97.81 202 ASN A C 1
ATOM 1533 O O . ASN A 1 202 ? 26.211 -5.521 -9.155 1.00 97.81 202 ASN A O 1
ATOM 1537 N N . TYR A 1 203 ? 24.833 -4.470 -10.586 1.00 98.44 203 TYR A N 1
ATOM 1538 C CA . TYR A 1 203 ? 23.949 -5.611 -10.814 1.00 98.44 203 TYR A CA 1
ATOM 1539 C C . TYR A 1 203 ? 23.829 -5.925 -12.305 1.00 98.44 203 TYR A C 1
ATOM 1541 O O . TYR A 1 203 ? 23.764 -5.021 -13.132 1.00 98.44 203 TYR A O 1
ATOM 1549 N N . THR A 1 204 ? 23.809 -7.205 -12.669 1.00 98.62 204 THR A N 1
ATOM 1550 C CA . THR A 1 204 ? 23.687 -7.636 -14.069 1.00 98.62 204 THR A CA 1
ATOM 1551 C C . THR A 1 204 ? 22.392 -8.400 -14.297 1.00 98.62 204 THR A C 1
ATOM 1553 O O . THR A 1 204 ? 22.109 -9.356 -13.583 1.00 98.62 204 THR A O 1
ATOM 1556 N N . ILE A 1 205 ? 21.629 -8.027 -15.319 1.00 98.19 205 ILE A N 1
ATOM 1557 C CA . ILE A 1 205 ? 20.408 -8.735 -15.707 1.00 98.19 205 ILE A CA 1
ATOM 1558 C C . ILE A 1 205 ? 20.606 -9.279 -17.119 1.00 98.19 205 ILE A C 1
ATOM 1560 O O . ILE A 1 205 ? 20.858 -8.526 -18.060 1.00 98.19 205 ILE A O 1
ATOM 1564 N N . SER A 1 206 ? 20.545 -10.598 -17.274 1.00 97.88 206 SER A N 1
ATOM 1565 C CA . SER A 1 206 ? 20.464 -11.236 -18.590 1.00 97.88 206 SER A CA 1
ATOM 1566 C C . SER A 1 206 ? 19.016 -11.526 -18.945 1.00 97.88 206 SER A C 1
ATOM 1568 O O . SER A 1 206 ? 18.191 -11.705 -18.056 1.00 97.88 206 SER A O 1
ATOM 1570 N N . GLY A 1 207 ? 18.705 -11.593 -20.238 1.00 94.06 207 GLY A N 1
ATOM 1571 C CA . GLY A 1 207 ? 17.386 -12.043 -20.689 1.00 94.06 207 GLY A CA 1
ATOM 1572 C C . GLY A 1 207 ? 16.244 -11.050 -20.463 1.00 94.06 207 GLY A C 1
ATOM 1573 O O . GLY A 1 207 ? 15.103 -11.448 -20.641 1.00 94.06 207 GLY A O 1
ATOM 1574 N N . PHE A 1 208 ? 16.550 -9.791 -20.120 1.00 94.38 208 PHE A N 1
ATOM 1575 C CA . PHE A 1 208 ? 15.552 -8.729 -19.969 1.00 94.38 208 PHE A CA 1
ATOM 1576 C C . PHE A 1 208 ? 14.782 -8.532 -21.280 1.00 94.38 208 PHE A C 1
ATOM 1578 O O . PHE A 1 208 ? 15.381 -8.364 -22.352 1.00 94.38 208 PHE A O 1
ATOM 1585 N N . SER A 1 209 ? 13.461 -8.584 -21.201 1.00 90.06 209 SER A N 1
ATOM 1586 C CA . SER A 1 209 ? 12.563 -8.639 -22.342 1.00 90.06 209 SER A CA 1
ATOM 1587 C C . SER A 1 209 ? 11.289 -7.829 -22.098 1.00 90.06 209 SER A C 1
ATOM 1589 O O . SER A 1 209 ? 11.234 -6.987 -21.204 1.00 90.06 209 SER A O 1
ATOM 1591 N N . SER A 1 210 ? 10.298 -7.992 -22.974 1.00 86.06 210 SER A N 1
ATOM 1592 C CA . SER A 1 210 ? 9.065 -7.225 -22.848 1.00 86.06 210 SER A CA 1
ATOM 1593 C C . SER A 1 210 ? 8.179 -7.800 -21.755 1.00 86.06 210 SER A C 1
ATOM 1595 O O . SER A 1 210 ? 7.887 -8.986 -21.821 1.00 86.06 210 SER A O 1
ATOM 1597 N N . GLY A 1 211 ? 7.767 -6.957 -20.805 1.00 75.81 211 GLY A N 1
ATOM 1598 C CA . GLY A 1 211 ? 7.109 -7.369 -19.556 1.00 75.81 211 GLY A CA 1
ATOM 1599 C C . GLY A 1 211 ? 8.027 -7.268 -18.331 1.00 75.81 211 GLY A C 1
ATOM 1600 O O . GLY A 1 211 ? 7.551 -7.160 -17.205 1.00 75.81 211 GLY A O 1
ATOM 1601 N N . ASP A 1 212 ? 9.347 -7.195 -18.530 1.00 88.75 212 ASP A N 1
ATOM 1602 C CA . ASP A 1 212 ? 10.260 -6.868 -17.440 1.00 88.75 212 ASP A CA 1
ATOM 1603 C C . ASP A 1 212 ? 10.252 -5.364 -17.135 1.00 88.75 212 ASP A C 1
ATOM 1605 O O . ASP A 1 212 ? 10.130 -4.508 -18.022 1.00 88.75 212 ASP A O 1
ATOM 1609 N N . GLN A 1 213 ? 10.435 -5.042 -15.857 1.00 88.50 213 GLN A N 1
ATOM 1610 C CA . GLN A 1 213 ? 10.418 -3.683 -15.333 1.00 88.50 213 GLN A CA 1
ATOM 1611 C C . GLN A 1 213 ? 11.613 -3.425 -14.410 1.00 88.50 213 GLN A C 1
ATOM 1613 O O . GLN A 1 213 ? 11.905 -4.204 -13.504 1.00 88.50 213 GLN A O 1
ATOM 1618 N N . LEU A 1 214 ? 12.292 -2.296 -14.607 1.00 91.81 214 LEU A N 1
ATOM 1619 C CA . LEU A 1 214 ? 13.314 -1.760 -13.708 1.00 91.81 214 LEU A CA 1
ATOM 1620 C C . LEU A 1 214 ? 12.750 -0.562 -12.967 1.00 91.81 214 LEU A C 1
ATOM 1622 O O . LEU A 1 214 ? 12.239 0.358 -13.596 1.00 91.81 214 LEU A O 1
ATOM 1626 N N . ASN A 1 215 ? 12.900 -0.556 -11.650 1.00 86.31 215 ASN A N 1
ATOM 1627 C CA . ASN A 1 215 ? 12.348 0.479 -10.796 1.00 86.31 215 ASN A CA 1
ATOM 1628 C C . ASN A 1 215 ? 13.393 0.929 -9.787 1.00 86.31 215 ASN A C 1
ATOM 1630 O O . ASN A 1 215 ? 13.779 0.173 -8.889 1.00 86.31 215 ASN A O 1
ATOM 1634 N N . PHE A 1 216 ? 13.877 2.151 -9.964 1.00 89.00 216 PHE A N 1
ATOM 1635 C CA . PHE A 1 216 ? 14.902 2.723 -9.106 1.00 89.00 216 PHE A CA 1
ATOM 1636 C C . PHE A 1 216 ? 14.254 3.452 -7.929 1.00 89.00 216 PHE A C 1
ATOM 1638 O O . PHE A 1 216 ? 13.380 4.292 -8.108 1.00 89.00 216 PHE A O 1
ATOM 1645 N N . ALA A 1 217 ? 14.711 3.170 -6.707 1.00 79.31 217 ALA A N 1
ATOM 1646 C CA . ALA A 1 217 ? 14.233 3.819 -5.487 1.00 79.31 217 ALA A CA 1
ATOM 1647 C C . ALA A 1 217 ? 14.750 5.270 -5.352 1.00 79.31 217 ALA A C 1
ATOM 1649 O O . ALA A 1 217 ? 15.388 5.601 -4.360 1.00 79.31 217 ALA A O 1
ATOM 1650 N N . HIS A 1 218 ? 14.538 6.118 -6.362 1.00 74.88 218 HIS A N 1
ATOM 1651 C CA . HIS A 1 218 ? 15.042 7.490 -6.415 1.00 74.88 218 HIS A CA 1
ATOM 1652 C C . HIS A 1 218 ? 14.166 8.384 -7.314 1.00 74.88 218 HIS A C 1
ATOM 1654 O O . HIS A 1 218 ? 13.752 7.975 -8.393 1.00 74.88 218 HIS A O 1
ATOM 1660 N N . ASP A 1 219 ? 13.978 9.656 -6.942 1.00 66.56 219 ASP A N 1
ATOM 1661 C CA . ASP A 1 219 ? 13.106 10.630 -7.639 1.00 66.56 219 ASP A CA 1
ATOM 1662 C C . ASP A 1 219 ? 13.609 11.082 -9.031 1.00 66.56 219 ASP A C 1
ATOM 1664 O O . ASP A 1 219 ? 13.087 12.022 -9.636 1.00 66.56 219 ASP A O 1
ATOM 1668 N N . SER A 1 220 ? 14.690 10.491 -9.539 1.00 77.94 220 SER A N 1
ATOM 1669 C CA . SER A 1 220 ? 15.303 10.856 -10.821 1.00 77.94 220 SER A CA 1
ATOM 1670 C C . SER A 1 220 ? 15.499 9.627 -11.679 1.00 77.94 220 SER A C 1
ATOM 1672 O O . SER A 1 220 ? 15.858 8.573 -11.177 1.00 77.94 220 SER A O 1
ATOM 1674 N N . MET A 1 221 ? 15.345 9.797 -12.987 1.00 82.31 221 MET A N 1
ATOM 1675 C CA . MET A 1 221 ? 15.581 8.717 -13.936 1.00 82.31 221 MET A CA 1
ATOM 1676 C C . MET A 1 221 ? 17.073 8.365 -14.009 1.00 82.31 221 MET A C 1
ATOM 1678 O O . MET A 1 221 ? 17.917 9.275 -13.978 1.00 82.31 221 MET A O 1
ATOM 1682 N N . PRO A 1 222 ? 17.423 7.079 -14.174 1.00 93.06 222 PRO A N 1
ATOM 1683 C CA . PRO A 1 222 ? 18.798 6.691 -14.431 1.00 93.06 222 PRO A CA 1
ATOM 1684 C C . PRO A 1 222 ? 19.276 7.250 -15.775 1.00 93.06 222 PRO A C 1
ATOM 1686 O O . PRO A 1 222 ? 18.513 7.464 -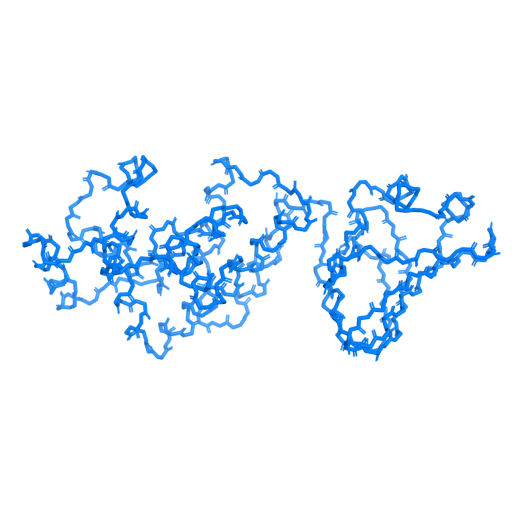16.722 1.00 93.06 222 PRO A O 1
ATOM 1689 N N . THR A 1 223 ? 20.584 7.454 -15.880 1.00 95.12 223 THR A N 1
ATOM 1690 C CA . THR A 1 223 ? 21.237 7.725 -17.158 1.00 95.12 223 THR A CA 1
ATOM 1691 C C . THR A 1 223 ? 21.396 6.418 -17.916 1.00 95.12 223 THR A C 1
ATOM 1693 O O . THR A 1 223 ? 22.042 5.497 -17.424 1.00 95.12 223 THR A O 1
ATOM 1696 N N . ILE A 1 224 ? 20.846 6.363 -19.126 1.00 96.88 224 ILE A N 1
ATOM 1697 C CA . ILE A 1 224 ? 21.012 5.231 -20.037 1.00 96.88 224 ILE A CA 1
ATOM 1698 C C . ILE A 1 224 ? 22.271 5.448 -20.871 1.00 96.88 224 ILE A C 1
ATOM 1700 O O . ILE A 1 224 ? 22.441 6.492 -21.506 1.00 96.88 224 ILE A O 1
ATOM 1704 N N . ILE A 1 225 ? 23.153 4.455 -20.870 1.00 96.38 225 ILE A N 1
ATOM 1705 C CA . ILE A 1 225 ? 24.430 4.469 -21.569 1.00 96.38 225 ILE A CA 1
ATOM 1706 C C . ILE A 1 225 ? 24.477 3.255 -22.492 1.00 96.38 225 ILE A C 1
ATOM 1708 O O . ILE A 1 225 ? 24.566 2.115 -22.050 1.00 96.38 225 ILE A O 1
ATOM 1712 N N . ASN A 1 226 ? 24.450 3.534 -23.793 1.00 95.75 226 ASN A N 1
ATOM 1713 C CA . ASN A 1 226 ? 24.615 2.544 -24.847 1.00 95.75 226 ASN A CA 1
ATOM 1714 C C . ASN A 1 226 ? 25.751 2.989 -25.785 1.00 95.75 226 ASN A C 1
ATOM 1716 O O . ASN A 1 226 ? 25.527 3.755 -26.731 1.00 95.75 226 ASN A O 1
ATOM 1720 N N . PRO A 1 227 ? 27.005 2.611 -25.483 1.00 91.06 227 PRO A N 1
ATOM 1721 C CA . PRO A 1 227 ? 28.159 3.060 -26.250 1.00 91.06 227 PRO A CA 1
ATOM 1722 C C . PRO A 1 227 ? 28.356 2.269 -27.553 1.00 91.06 227 PRO A C 1
ATOM 1724 O O . PRO A 1 227 ? 29.091 2.733 -28.431 1.00 91.06 227 PRO A O 1
ATOM 1727 N N . SER A 1 228 ? 27.744 1.089 -27.688 1.00 93.75 228 SER A N 1
ATOM 1728 C CA . SER A 1 228 ? 27.952 0.159 -28.796 1.00 93.75 228 SER A CA 1
ATOM 1729 C C . SER A 1 228 ? 26.644 -0.520 -29.180 1.00 93.75 228 SER A C 1
ATOM 1731 O O . SER A 1 228 ? 26.105 -1.314 -28.440 1.00 93.75 228 SER A O 1
ATOM 1733 N N . LEU A 1 229 ? 26.200 -0.296 -30.415 1.00 93.19 229 LEU A N 1
ATOM 1734 C CA . LEU A 1 229 ? 24.886 -0.745 -30.902 1.00 93.19 229 LEU A CA 1
ATOM 1735 C C . LEU A 1 229 ? 24.876 -2.196 -31.406 1.00 93.19 229 LEU A C 1
ATOM 1737 O O . LEU A 1 229 ? 24.195 -2.517 -32.385 1.00 93.19 229 LEU A O 1
ATOM 1741 N N . SER A 1 230 ? 25.779 -3.021 -30.882 1.00 94.62 230 SER A N 1
ATOM 1742 C CA . SER A 1 230 ? 26.000 -4.377 -31.396 1.00 94.62 230 SER A CA 1
ATOM 1743 C C . SER A 1 230 ? 26.592 -5.363 -30.394 1.00 94.62 230 SER A C 1
ATOM 1745 O O . SER A 1 230 ? 26.900 -6.493 -30.785 1.00 94.62 230 SER A O 1
ATOM 1747 N N . ASP A 1 231 ? 26.814 -4.955 -29.146 1.00 95.88 231 ASP A N 1
ATOM 1748 C CA . ASP A 1 231 ? 27.303 -5.852 -28.095 1.00 95.88 231 ASP A CA 1
ATOM 1749 C C . ASP A 1 231 ? 26.164 -6.443 -27.255 1.00 95.88 231 ASP A C 1
ATOM 1751 O O . ASP A 1 231 ? 26.393 -7.417 -26.536 1.00 95.88 231 ASP A O 1
ATOM 1755 N N . GLY A 1 232 ? 24.934 -5.945 -27.422 1.00 95.94 232 GLY A N 1
ATOM 1756 C CA . GLY A 1 232 ? 23.782 -6.380 -26.649 1.00 95.94 232 GLY A CA 1
ATOM 1757 C C . GLY A 1 232 ? 23.892 -5.989 -25.177 1.00 95.94 232 GLY A C 1
ATOM 1758 O O . GLY A 1 232 ? 23.340 -6.710 -24.337 1.00 95.94 232 GLY A O 1
ATOM 1759 N N . GLU A 1 233 ? 24.619 -4.912 -24.862 1.00 97.31 233 GLU A N 1
ATOM 1760 C CA . GLU A 1 233 ? 24.774 -4.379 -23.511 1.00 97.31 233 GLU A CA 1
ATOM 1761 C C . GLU A 1 233 ? 24.173 -2.974 -23.382 1.00 97.31 233 GLU A C 1
ATOM 1763 O O . GLU A 1 233 ? 24.471 -2.069 -24.154 1.00 97.31 233 GLU A O 1
ATOM 1768 N N . ILE A 1 234 ? 23.363 -2.771 -22.342 1.00 97.75 234 ILE A N 1
ATOM 1769 C CA . ILE A 1 234 ? 22.836 -1.452 -21.971 1.00 97.75 234 ILE A CA 1
ATOM 1770 C C . ILE A 1 234 ? 23.151 -1.220 -20.501 1.00 97.75 234 ILE A C 1
ATOM 1772 O O . ILE A 1 234 ? 22.756 -2.023 -19.657 1.00 97.75 234 ILE A O 1
ATOM 1776 N N . ASP A 1 235 ? 23.820 -0.115 -20.185 1.00 97.12 235 ASP A N 1
ATOM 1777 C CA . ASP A 1 235 ? 24.101 0.272 -18.805 1.00 97.12 235 ASP A CA 1
ATOM 1778 C C . ASP A 1 235 ? 23.117 1.367 -18.360 1.00 97.12 235 ASP A C 1
ATOM 1780 O O . ASP A 1 235 ? 22.896 2.358 -19.061 1.00 97.12 235 ASP A O 1
ATOM 1784 N N . LEU A 1 236 ? 22.525 1.204 -17.179 1.00 97.50 236 LEU A N 1
ATOM 1785 C CA . LEU A 1 236 ? 21.695 2.201 -16.510 1.00 97.50 236 LEU A CA 1
ATOM 1786 C C . LEU A 1 236 ? 22.388 2.615 -15.217 1.00 97.50 236 LEU A C 1
ATOM 1788 O O . LEU A 1 236 ? 22.672 1.777 -14.362 1.00 97.50 236 LEU A O 1
ATOM 1792 N N . ILE A 1 237 ? 22.661 3.910 -15.071 1.00 95.62 237 ILE A N 1
ATOM 1793 C CA . ILE A 1 237 ? 23.423 4.437 -13.937 1.00 95.62 237 ILE A CA 1
ATOM 1794 C C . ILE A 1 237 ? 22.625 5.511 -13.217 1.00 95.62 237 ILE A C 1
ATOM 1796 O O . ILE A 1 237 ? 22.197 6.493 -13.828 1.00 95.62 237 ILE A O 1
ATOM 1800 N N . ILE A 1 238 ? 22.501 5.375 -11.901 1.00 94.75 238 ILE A N 1
ATOM 1801 C CA . ILE A 1 238 ? 21.916 6.398 -11.039 1.00 94.75 238 ILE A CA 1
ATOM 1802 C C . ILE A 1 238 ? 22.818 6.676 -9.839 1.00 94.75 238 ILE A C 1
ATOM 1804 O O . ILE A 1 238 ? 23.386 5.767 -9.235 1.00 94.75 238 ILE A O 1
ATOM 1808 N N . GLY A 1 239 ? 22.991 7.959 -9.523 1.00 92.44 239 GLY A N 1
ATOM 1809 C CA . GLY A 1 239 ? 23.757 8.416 -8.368 1.00 92.44 239 GLY A CA 1
ATOM 1810 C C . GLY A 1 239 ? 22.842 9.074 -7.346 1.00 92.44 239 GLY A C 1
ATOM 1811 O O . GLY A 1 239 ? 21.998 9.885 -7.719 1.00 92.44 239 GLY A O 1
ATOM 1812 N N . SER A 1 240 ? 23.054 8.750 -6.076 1.00 87.62 240 SER A N 1
ATOM 1813 C CA . SER A 1 240 ? 22.337 9.284 -4.914 1.00 87.62 240 SER A CA 1
ATOM 1814 C C . SER A 1 240 ? 23.326 9.664 -3.804 1.00 87.62 240 SER A C 1
ATOM 1816 O O . SER A 1 240 ? 24.533 9.423 -3.918 1.00 87.62 240 SER A O 1
ATOM 1818 N N . ASP A 1 241 ? 22.821 10.205 -2.694 1.00 87.06 241 ASP A N 1
ATOM 1819 C CA . ASP A 1 241 ? 23.622 10.414 -1.480 1.00 87.06 241 ASP A CA 1
ATOM 1820 C C . ASP A 1 241 ? 24.104 9.086 -0.859 1.00 87.06 241 ASP A C 1
ATOM 1822 O O . ASP A 1 241 ? 25.114 9.064 -0.151 1.00 87.06 241 ASP A O 1
ATOM 1826 N N . ALA A 1 242 ? 23.412 7.974 -1.138 1.00 85.19 242 ALA A N 1
ATOM 1827 C CA . ALA A 1 242 ? 23.760 6.637 -0.661 1.00 85.19 242 ALA A CA 1
ATOM 1828 C C . ALA A 1 242 ? 24.829 5.932 -1.518 1.00 85.19 242 ALA A C 1
ATOM 1830 O O . ALA A 1 242 ? 25.391 4.929 -1.074 1.00 85.19 242 ALA A O 1
ATOM 1831 N N . GLY A 1 243 ? 25.126 6.442 -2.719 1.00 92.69 243 GLY A N 1
ATOM 1832 C CA . GLY A 1 243 ? 26.128 5.878 -3.624 1.00 92.69 243 GLY A CA 1
ATOM 1833 C C . GLY A 1 243 ? 25.688 5.818 -5.088 1.00 92.69 243 GLY A C 1
ATOM 1834 O O . GLY A 1 243 ? 24.734 6.480 -5.504 1.00 92.69 243 GLY A O 1
ATOM 1835 N N . LEU A 1 244 ? 26.437 5.039 -5.874 1.00 95.12 244 LEU A N 1
ATOM 1836 C CA . LEU A 1 244 ? 26.197 4.805 -7.297 1.00 95.12 244 LEU A CA 1
ATOM 1837 C C . LEU A 1 244 ? 25.634 3.396 -7.525 1.00 95.12 244 LEU A C 1
ATOM 1839 O O . LEU A 1 244 ? 26.286 2.408 -7.183 1.00 95.12 244 LEU A O 1
ATOM 1843 N N . VAL A 1 245 ? 24.474 3.309 -8.168 1.00 97.31 245 VAL A N 1
ATOM 1844 C CA . VAL A 1 245 ? 23.896 2.047 -8.638 1.00 97.31 245 VAL A CA 1
ATOM 1845 C C . VAL A 1 245 ? 24.104 1.940 -10.144 1.00 97.31 245 VAL A C 1
ATOM 1847 O O . VAL A 1 245 ? 23.692 2.823 -10.899 1.00 97.31 245 VAL A O 1
ATOM 1850 N N . GLU A 1 246 ? 24.740 0.853 -10.575 1.00 97.94 246 GLU A N 1
ATOM 1851 C CA . GLU A 1 246 ? 24.958 0.513 -11.983 1.00 97.94 246 GLU A CA 1
ATOM 1852 C C . GLU A 1 246 ? 24.246 -0.805 -12.313 1.00 97.94 246 GLU A C 1
ATOM 1854 O O . GLU A 1 246 ? 24.563 -1.859 -11.755 1.00 97.94 246 GLU A O 1
ATOM 1859 N N . ILE A 1 247 ? 23.284 -0.751 -13.233 1.00 98.19 247 ILE A N 1
ATOM 1860 C CA . ILE A 1 247 ? 22.574 -1.920 -13.753 1.00 98.19 247 ILE A CA 1
ATOM 1861 C C . ILE A 1 247 ? 23.024 -2.169 -15.183 1.00 98.19 247 ILE A C 1
ATOM 1863 O O . ILE A 1 247 ? 22.825 -1.327 -16.052 1.00 98.19 247 ILE A O 1
ATOM 1867 N N . LYS A 1 248 ? 23.594 -3.344 -15.434 1.00 98.25 248 LYS A N 1
ATOM 1868 C CA . LYS A 1 248 ? 24.002 -3.784 -16.767 1.00 98.25 248 LYS A CA 1
ATOM 1869 C C . LYS A 1 248 ? 23.007 -4.807 -17.300 1.00 98.25 248 LYS A C 1
ATOM 1871 O O . LYS A 1 248 ? 22.912 -5.913 -16.764 1.00 98.25 248 LYS A O 1
ATOM 1876 N N . LEU A 1 249 ? 22.299 -4.464 -18.368 1.00 98.12 249 LEU A N 1
ATOM 1877 C CA . LEU A 1 249 ? 21.530 -5.422 -19.154 1.00 98.12 249 LEU A CA 1
ATOM 1878 C C . LEU A 1 249 ? 22.458 -6.124 -20.139 1.00 98.12 249 LEU A C 1
ATOM 1880 O O . LEU A 1 249 ? 23.296 -5.482 -20.766 1.00 98.12 249 LEU A O 1
ATOM 1884 N N . THR A 1 250 ? 22.305 -7.438 -20.285 1.00 97.62 250 THR A N 1
ATOM 1885 C CA . THR A 1 250 ? 23.100 -8.252 -21.214 1.00 97.62 250 THR A CA 1
ATOM 1886 C C . THR A 1 250 ? 22.215 -9.157 -22.056 1.00 97.62 250 THR A C 1
ATOM 1888 O O . THR A 1 250 ? 21.169 -9.634 -21.609 1.00 97.62 250 THR A O 1
ATOM 1891 N N . GLY A 1 251 ? 22.654 -9.428 -23.286 1.00 95.06 251 GLY A N 1
ATOM 1892 C CA . GLY A 1 251 ? 21.882 -10.235 -24.231 1.00 95.06 251 GLY A CA 1
ATOM 1893 C C . GLY A 1 251 ? 20.683 -9.488 -24.817 1.00 95.06 251 GLY A C 1
ATOM 1894 O O . GLY A 1 251 ? 19.733 -10.130 -25.262 1.00 95.06 251 GLY A O 1
ATOM 1895 N N . VAL A 1 252 ? 20.729 -8.152 -24.826 1.00 95.31 252 VAL A N 1
ATOM 1896 C CA . VAL A 1 252 ? 19.689 -7.304 -25.415 1.00 95.31 252 VAL A CA 1
ATOM 1897 C C . VAL A 1 252 ? 19.552 -7.624 -26.913 1.00 95.31 252 VAL A C 1
ATOM 1899 O O . VAL A 1 252 ? 20.566 -7.720 -27.614 1.00 95.31 252 VAL A O 1
ATOM 1902 N N . PRO A 1 253 ? 18.325 -7.812 -27.443 1.00 92.38 253 PRO A N 1
ATOM 1903 C CA . PRO A 1 253 ? 18.124 -8.081 -28.862 1.00 92.38 253 PRO A CA 1
ATOM 1904 C C . PRO A 1 253 ? 18.726 -6.985 -29.745 1.00 92.38 253 PRO A C 1
ATOM 1906 O O . PRO A 1 253 ? 18.569 -5.801 -29.466 1.00 92.38 253 PRO A O 1
ATOM 1909 N N . ALA A 1 254 ? 19.343 -7.368 -30.865 1.00 92.62 254 ALA A N 1
ATOM 1910 C CA . ALA A 1 254 ? 20.060 -6.433 -31.739 1.00 92.62 254 ALA A CA 1
ATOM 1911 C C . ALA A 1 254 ? 19.200 -5.266 -32.266 1.00 92.62 254 ALA A C 1
ATOM 1913 O O . ALA A 1 254 ? 19.742 -4.220 -32.609 1.00 92.62 254 ALA A O 1
ATOM 1914 N N . GLU A 1 255 ? 17.881 -5.446 -32.377 1.00 90.75 255 GLU A N 1
ATOM 1915 C CA . GLU A 1 255 ? 16.958 -4.373 -32.770 1.00 90.75 255 GLU A CA 1
ATOM 1916 C C . GLU A 1 255 ? 16.781 -3.340 -31.647 1.00 90.75 255 GLU A C 1
ATOM 1918 O O . GLU A 1 255 ? 16.838 -2.143 -31.915 1.00 90.75 255 GLU A O 1
ATOM 1923 N N . ALA A 1 256 ? 16.652 -3.799 -30.398 1.00 90.69 256 ALA A N 1
ATOM 1924 C CA . ALA A 1 256 ? 16.560 -2.953 -29.209 1.00 90.69 256 ALA A CA 1
ATOM 1925 C C . ALA A 1 256 ? 17.892 -2.232 -28.927 1.00 90.69 256 ALA A C 1
ATOM 1927 O O . ALA A 1 256 ? 17.919 -1.018 -28.722 1.00 90.69 256 ALA A O 1
ATOM 1928 N N . ASP A 1 257 ? 19.011 -2.952 -29.029 1.00 94.81 257 ASP A N 1
ATOM 1929 C CA . ASP A 1 257 ? 20.363 -2.414 -28.827 1.00 94.81 257 ASP A CA 1
ATOM 1930 C C . ASP A 1 257 ? 20.693 -1.257 -29.795 1.00 94.81 257 ASP A C 1
ATOM 1932 O O . ASP A 1 257 ? 21.441 -0.339 -29.488 1.00 94.81 257 ASP A O 1
ATOM 1936 N N . GLN A 1 258 ? 20.070 -1.219 -30.972 1.00 93.81 258 GLN A N 1
ATOM 1937 C CA . GLN A 1 258 ? 20.281 -0.129 -31.930 1.00 93.81 258 GLN A CA 1
ATOM 1938 C C . GLN A 1 258 ? 19.496 1.151 -31.633 1.00 93.81 258 GLN A C 1
ATOM 1940 O O . GLN A 1 258 ? 19.775 2.176 -32.263 1.00 93.81 258 GLN A O 1
ATOM 1945 N N . MET A 1 259 ? 18.507 1.109 -30.737 1.00 92.81 259 MET A N 1
ATOM 1946 C CA . MET A 1 259 ? 17.563 2.215 -30.533 1.00 92.81 259 MET A CA 1
ATOM 1947 C C . MET A 1 259 ? 17.539 2.785 -29.116 1.00 92.81 259 MET A C 1
ATOM 1949 O O . MET A 1 259 ? 17.077 3.913 -28.956 1.00 92.81 259 MET A O 1
ATOM 1953 N N . ILE A 1 260 ? 18.029 2.060 -28.110 1.00 95.12 260 ILE A N 1
ATOM 1954 C CA . ILE A 1 260 ? 17.957 2.482 -26.707 1.00 95.12 260 ILE A CA 1
ATOM 1955 C C . ILE A 1 260 ? 19.042 3.520 -26.390 1.00 95.12 260 ILE A C 1
ATOM 1957 O O . ILE A 1 260 ? 20.225 3.198 -26.293 1.00 95.12 260 ILE A O 1
ATOM 1961 N N . PHE A 1 261 ? 18.618 4.768 -26.179 1.00 92.75 261 PHE A N 1
ATOM 1962 C CA . PHE A 1 261 ? 19.475 5.904 -25.785 1.00 92.75 261 PHE A CA 1
ATOM 1963 C C . PHE A 1 261 ? 18.815 6.862 -24.788 1.00 92.75 261 PHE A C 1
ATOM 1965 O O . PHE A 1 261 ? 19.400 7.865 -24.383 1.00 92.75 261 PHE A O 1
ATOM 1972 N N . SER A 1 262 ? 17.551 6.621 -24.468 1.00 92.12 262 SER A N 1
ATOM 1973 C CA . SER A 1 262 ? 16.700 7.502 -23.683 1.00 92.12 262 SER A CA 1
ATOM 1974 C C . SER A 1 262 ? 15.621 6.685 -22.997 1.00 92.12 262 SER A C 1
ATOM 1976 O O . SER A 1 262 ? 15.301 5.585 -23.439 1.00 92.12 262 SER A O 1
ATOM 1978 N N . TYR A 1 263 ? 15.020 7.256 -21.961 1.00 88.12 263 TYR A N 1
ATOM 1979 C CA . TYR A 1 263 ? 13.869 6.669 -21.283 1.00 88.12 263 TYR A CA 1
ATOM 1980 C C . TYR A 1 263 ? 12.752 6.255 -22.262 1.00 88.12 263 TYR A C 1
ATOM 1982 O O . TYR A 1 263 ? 12.288 5.122 -22.249 1.00 88.12 263 TYR A O 1
ATOM 1990 N N . GLU A 1 264 ? 12.391 7.150 -23.189 1.00 87.19 264 GLU A N 1
ATOM 1991 C CA . GLU A 1 264 ? 11.354 6.888 -24.197 1.00 87.19 264 GLU A CA 1
ATOM 1992 C C . GLU A 1 264 ? 11.727 5.728 -25.131 1.00 87.19 264 GLU A C 1
ATOM 1994 O O . GLU A 1 264 ? 10.894 4.879 -25.426 1.00 87.19 264 GLU A O 1
ATOM 1999 N N . SER A 1 265 ? 12.985 5.655 -25.577 1.00 93.50 265 SER A N 1
ATOM 2000 C CA . SER A 1 265 ? 13.431 4.562 -26.452 1.00 93.50 265 SER A CA 1
ATOM 2001 C C . SER A 1 265 ? 13.610 3.234 -25.720 1.00 93.50 265 SER A C 1
ATOM 2003 O O . SER A 1 265 ? 13.439 2.188 -26.339 1.00 93.50 265 SER A O 1
ATOM 2005 N N . PHE A 1 266 ? 13.905 3.268 -24.418 1.00 94.50 266 PHE A N 1
ATOM 2006 C CA . PHE A 1 266 ? 13.932 2.087 -23.560 1.00 94.50 266 PHE A CA 1
ATOM 2007 C C . PHE A 1 266 ? 12.538 1.472 -23.439 1.00 94.50 266 PHE A C 1
ATOM 2009 O O . PHE A 1 266 ? 12.349 0.305 -23.775 1.00 94.50 266 PHE A O 1
ATOM 2016 N N . ASN A 1 267 ? 11.545 2.282 -23.066 1.00 86.88 267 ASN A N 1
ATOM 2017 C CA . ASN A 1 267 ? 10.159 1.826 -22.972 1.00 86.88 267 ASN A CA 1
ATOM 2018 C C . ASN A 1 267 ? 9.585 1.452 -24.347 1.00 86.88 267 ASN A C 1
ATOM 2020 O O . ASN A 1 267 ? 8.852 0.484 -24.472 1.00 86.88 267 ASN A O 1
ATOM 2024 N N . ALA A 1 268 ? 9.989 2.115 -25.431 1.00 86.75 268 ALA A N 1
ATOM 2025 C CA . ALA A 1 268 ? 9.600 1.666 -26.769 1.00 86.75 268 ALA A CA 1
ATOM 2026 C C . ALA A 1 268 ? 10.180 0.285 -27.143 1.00 86.75 268 ALA A C 1
ATOM 2028 O O . ALA A 1 268 ? 9.587 -0.418 -27.961 1.00 86.75 268 ALA A O 1
ATOM 2029 N N . ALA A 1 269 ? 11.341 -0.090 -26.594 1.00 89.38 269 ALA A N 1
ATOM 2030 C CA . ALA A 1 269 ? 12.012 -1.352 -26.900 1.00 89.38 269 ALA A CA 1
ATOM 2031 C C . ALA A 1 269 ? 11.494 -2.532 -26.062 1.00 89.38 269 ALA A C 1
ATOM 2033 O O . ALA A 1 269 ? 11.391 -3.640 -26.588 1.00 89.38 269 ALA A O 1
ATOM 2034 N N . PHE A 1 270 ? 11.170 -2.300 -24.788 1.00 88.44 270 PHE A N 1
ATOM 2035 C CA . PHE A 1 270 ? 10.749 -3.348 -23.849 1.00 88.44 270 PHE A CA 1
ATOM 2036 C C . PHE A 1 270 ? 9.270 -3.253 -23.435 1.00 88.44 270 PHE A C 1
ATOM 2038 O O . PHE A 1 270 ? 8.699 -4.216 -22.946 1.00 88.44 270 PHE A O 1
ATOM 2045 N N . GLY A 1 271 ? 8.585 -2.158 -23.729 1.00 82.94 271 GLY A N 1
ATOM 2046 C CA . GLY A 1 271 ? 7.197 -1.940 -23.333 1.00 82.94 271 GLY A CA 1
ATOM 2047 C C . GLY A 1 271 ? 7.049 -0.713 -22.442 1.00 82.94 271 GLY A C 1
ATOM 2048 O O . GLY A 1 271 ? 7.981 -0.277 -21.758 1.00 82.94 271 GLY A O 1
ATOM 2049 N N . ASP A 1 272 ? 5.858 -0.124 -22.483 1.00 74.69 272 ASP A N 1
ATOM 2050 C CA . ASP A 1 272 ? 5.538 1.021 -21.640 1.00 74.69 272 ASP A CA 1
ATOM 2051 C C . ASP A 1 272 ? 5.665 0.618 -20.161 1.00 74.69 272 ASP A C 1
ATOM 2053 O O . ASP A 1 272 ? 5.093 -0.380 -19.730 1.00 74.69 272 ASP A O 1
ATOM 2057 N N . GLY A 1 273 ? 6.440 1.385 -19.390 1.00 75.06 273 GLY A N 1
ATOM 2058 C CA . GLY A 1 273 ? 6.693 1.098 -17.973 1.00 75.06 273 GLY A CA 1
ATOM 2059 C C . GLY A 1 273 ? 7.845 0.125 -17.691 1.00 75.06 273 GLY A C 1
ATOM 2060 O O . GLY A 1 273 ? 8.087 -0.184 -16.530 1.00 75.06 273 GLY A O 1
ATOM 2061 N N . SER A 1 274 ? 8.602 -0.327 -18.698 1.00 85.81 274 SER A N 1
ATOM 2062 C CA . SER A 1 274 ? 9.785 -1.176 -18.466 1.00 85.81 274 SER A CA 1
ATOM 2063 C C . SER A 1 274 ? 10.923 -0.477 -17.715 1.00 85.81 274 SER A C 1
ATOM 2065 O O . SER A 1 274 ? 11.766 -1.139 -17.114 1.00 85.81 274 SER A O 1
ATOM 2067 N N . LEU A 1 275 ? 10.974 0.851 -17.738 1.00 88.38 275 LEU A N 1
ATOM 2068 C CA . LEU A 1 275 ? 11.838 1.665 -16.893 1.00 88.38 275 LEU A CA 1
ATOM 2069 C C . LEU A 1 275 ? 10.976 2.659 -16.120 1.00 88.38 275 LEU A C 1
ATOM 2071 O O . LEU A 1 275 ? 10.205 3.409 -16.728 1.00 88.38 275 LEU A O 1
ATOM 2075 N N . MET A 1 276 ? 11.121 2.660 -14.797 1.00 73.44 276 MET A N 1
ATOM 2076 C CA . MET A 1 276 ? 10.382 3.484 -13.839 1.00 73.44 276 MET A CA 1
ATOM 2077 C C . MET A 1 276 ? 11.336 4.174 -12.869 1.00 73.44 276 MET A C 1
ATOM 2079 O O . MET A 1 276 ? 12.336 3.543 -12.440 1.00 73.44 276 MET A O 1
#

Secondary structure (DSSP, 8-state):
---HHHHHHHHHHIIIIISSPPPHHHHHHHHHHHHH-S-HHHHHHHHH--HHHHHHHTTS-HHHHHHHHHHHHHSSPPPHHHHHHHHHHHHTTSS-HHHHHHHHHHT--THHHHHHHHHHHHHHHHHHHHHHHT----TTTHHHHHHHHHH--SSHHHHHHHHHGGGGT-TTS-EEEEE-SSEEEE-TTS-EEEEE-SSSEEEEEES--BTBEEEESSSSPPEEE---TTS-EEEEEEEETTEEEEEEEES--HHHHTT-SSHHHHHHHH-TTSB-

Organism: NCBI:txid141451

InterPro domains:
  IPR025282 Domain of unknown function DUF4214 [PF13946] (45-106)

Foldseek 3Di:
DADPVLLLVLQLLCQQQVLAFDALVSSVVLSVVCRPDPDNQVSLLVVCPDPSNCVPPVPDQLLRLLQVSCCSQAVDGDDPVLSVVSSVCPVVVVHPSSRSSVVVQVPDDDFSVLQNVLLSVLSVVLNVCCVLQVFPPDPVCSVVRSVLSSQRGNDVVSSQVSNQSCCVRVVLAKDEDEADAEEEDECQPIAHEYEHEDAAHEYEYENQAASHAYEYPDPDFWFWDQPDLPQQWIWTWDQDPRG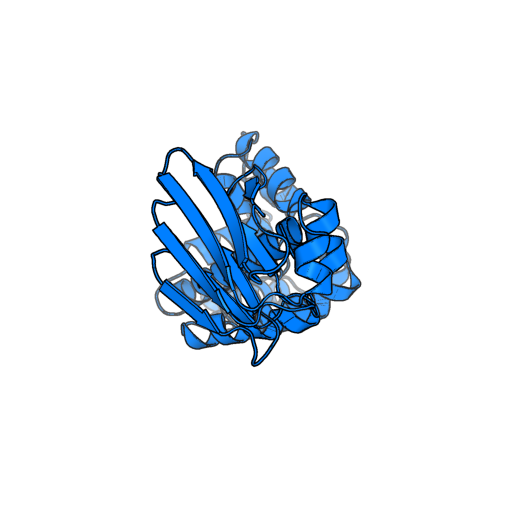IYIYIYHPHPSVLSNQDGDPVSNCVGRHNRNYD

Radius of gyration: 21.98 Å; chains: 1; bounding box: 55×38×59 Å

pLDDT: mean 90.88, std 8.12, range [56.38, 98.62]

Sequence (276 aa):
MATQSSIDLSQLMYVAYYGRPGDPAGINFWAEQFDASEDLTAALSAFGTSQEFTDNFGTLTATELVNGLYVQLFNRDSEPAGRDFWVGEYESGQSTLASIALNIAQGARGTDESTITNKITVANTFTTRVEQTQYDYSADDIATIREILAAVDEFEGSVSAAIDDFGVFFPDAGTTINVNGSGAFDAAADDYLFLLAEGEYNYTISGFSSGDQLNFAHDSMPTIINPSLSDGEIDLIIGSDAGLVEIKLTGVPAEADQMIFSYESFNAAFGDGSLM